Protein AF-A0A936PLK2-F1 (afdb_monomer)

Sequence (239 aa):
MTHHIRQQHLHIELSGTEPDGQLMQRLIPDLLYEKLFPALEKVFDLAVPADKLLKIDRLEIDAGSIAIDRMDKDLAGSIIREIERVLNEVTGVPAAEQNPDGLAVLKNSHENTAGTFLHFLETGNMPWNWDLADQRPLHEVMIEAIREVMTGSSSQLFIDNFRQTLSEKNAIVRLCNQFPRAFLTELLSLITPPVSGLSAKILSSHEMQQFSAPGMGYIFEKNSFSFVYLFFWSRDAFR

Secondary structure (DSSP, 8-state):
---------------S-HHHHHHHHHHHHHHIIIIIHHHHHHHHHHHS-TTEEEEES----------GGGHHHHHHHHHHHHHHHHHHHHHHS-GGG--TT-SEEEEEHHHHHHHHHHHHHHHS---TT----SSS-HHHHHHHHHHHHHHSTTHHHHHHHHHHHHTSHHHHHHHHHHS-HHHHHHHHHHHSPPTHHHHHHHHHHHHHHSS---------------PPP----------

Radius of gyration: 28.3 Å; Cα contacts (8 Å, |Δi|>4): 143; chains: 1; bounding box: 72×54×78 Å

Mean predicted aligned error: 16.03 Å

pLDDT: mean 71.06, std 19.96, range [22.98, 91.0]

Foldseek 3Di:
DDDDDDDDDDDDDDPDDPVLVVVCVVVVVCLCVVQQVVLVVVLVVPLDDPQKDKDFPDDDFDLDDDDSVCCSPRVNVSVSVRVNVVSCVVSVDPPVPPDPVPRMDIDGPLRVLLVQLLVCLQPVDGPPPDDPVDPDDSLVSNLVSLLVCLVDPNNVVSLVSNVVSVVDPSSVVCPVPVDDPVSVVSVCVSSDDDCVVVVVVVVVVVVVVVPDDDDDDDDDDDDDDPDDDDDDDDDDDDD

Structure (mmCIF, N/CA/C/O backbone):
data_AF-A0A936PLK2-F1
#
_entry.id   AF-A0A936PLK2-F1
#
loop_
_atom_site.group_PDB
_atom_site.id
_atom_site.type_symbol
_atom_site.label_atom_id
_atom_site.label_alt_id
_atom_site.label_comp_id
_atom_site.label_asym_id
_atom_site.label_entity_id
_atom_site.label_seq_id
_atom_site.pdbx_PDB_ins_code
_atom_site.Cartn_x
_atom_site.Cartn_y
_atom_site.Cartn_z
_atom_site.occupancy
_atom_site.B_iso_or_equiv
_atom_site.auth_seq_id
_atom_site.auth_comp_id
_atom_site.auth_asym_id
_atom_site.auth_atom_id
_atom_site.pdbx_PDB_model_num
ATOM 1 N N . MET A 1 1 ? -13.345 2.295 -2.985 1.00 60.59 1 MET A N 1
ATOM 2 C CA . MET A 1 1 ? -12.036 2.025 -3.625 1.00 60.59 1 MET A CA 1
ATOM 3 C C . MET A 1 1 ? -11.366 0.894 -2.849 1.00 60.59 1 MET A C 1
ATOM 5 O O . MET A 1 1 ? -11.954 0.453 -1.870 1.00 60.59 1 MET A O 1
ATOM 9 N N . THR A 1 2 ? -10.219 0.357 -3.275 1.00 72.50 2 THR A N 1
ATOM 10 C CA . THR A 1 2 ? -9.546 -0.712 -2.509 1.00 72.50 2 THR A CA 1
ATOM 11 C C . THR A 1 2 ? -8.500 -0.105 -1.580 1.00 72.50 2 THR A C 1
ATOM 13 O O . THR A 1 2 ? -7.535 0.495 -2.049 1.00 72.50 2 THR A O 1
ATOM 16 N N . HIS A 1 3 ? -8.680 -0.281 -0.269 1.00 81.31 3 HIS A N 1
ATOM 17 C CA . HIS A 1 3 ? -7.744 0.180 0.759 1.00 81.31 3 HIS A CA 1
ATOM 18 C C . HIS A 1 3 ? -6.988 -1.007 1.354 1.00 81.31 3 HIS A C 1
ATOM 20 O O . HIS A 1 3 ? -7.587 -2.005 1.751 1.00 81.31 3 HIS A O 1
ATOM 26 N N . HIS A 1 4 ? -5.660 -0.907 1.442 1.00 80.00 4 HIS A N 1
ATOM 27 C CA . HIS A 1 4 ? -4.813 -1.972 1.983 1.00 80.00 4 HIS A CA 1
ATOM 28 C C . HIS A 1 4 ? -4.102 -1.508 3.253 1.00 80.00 4 HIS A C 1
ATOM 30 O O . HIS A 1 4 ? -3.089 -0.813 3.195 1.00 80.00 4 HIS A O 1
ATOM 36 N N . ILE A 1 5 ? -4.608 -1.940 4.410 1.00 81.75 5 ILE A N 1
ATOM 37 C CA . ILE A 1 5 ? -4.014 -1.633 5.715 1.00 81.75 5 ILE A CA 1
ATOM 38 C C . ILE A 1 5 ? -3.319 -2.881 6.250 1.00 81.75 5 ILE A C 1
ATOM 40 O O . ILE A 1 5 ? -3.949 -3.913 6.467 1.00 81.75 5 ILE A O 1
ATOM 44 N N . ARG A 1 6 ? -2.002 -2.791 6.460 1.00 75.88 6 ARG A N 1
ATOM 45 C CA . ARG A 1 6 ? -1.190 -3.945 6.871 1.00 75.88 6 ARG A CA 1
ATOM 46 C C . ARG A 1 6 ? -1.400 -4.320 8.335 1.00 75.88 6 ARG A C 1
ATOM 48 O O . ARG A 1 6 ? -1.526 -5.496 8.659 1.00 75.88 6 ARG A O 1
ATOM 55 N N . GLN A 1 7 ? -1.340 -3.326 9.216 1.00 81.38 7 GLN A N 1
ATOM 56 C CA . GLN A 1 7 ? -1.421 -3.494 10.664 1.00 81.38 7 GLN A CA 1
ATOM 57 C C . GLN A 1 7 ? -2.112 -2.280 11.275 1.00 81.38 7 GLN A C 1
ATOM 59 O O . GLN A 1 7 ? -1.896 -1.153 10.834 1.00 81.38 7 GLN A O 1
ATOM 64 N N . GLN A 1 8 ? -2.930 -2.531 12.292 1.00 84.25 8 GLN A N 1
ATOM 65 C CA . GLN A 1 8 ? -3.612 -1.509 13.074 1.00 84.25 8 GLN A CA 1
ATOM 66 C C . GLN A 1 8 ? -3.356 -1.798 14.549 1.00 84.25 8 GLN A C 1
ATOM 68 O O . GLN A 1 8 ? -3.550 -2.923 15.010 1.00 84.25 8 GLN A O 1
ATOM 73 N N . HIS A 1 9 ? -2.907 -0.782 15.276 1.00 86.69 9 HIS A N 1
ATOM 74 C CA . HIS A 1 9 ? -2.673 -0.858 16.709 1.00 86.69 9 HIS A CA 1
ATOM 75 C C . HIS A 1 9 ? -3.508 0.219 17.386 1.00 86.69 9 HIS A C 1
ATOM 77 O O . HIS A 1 9 ? -3.403 1.391 17.038 1.00 86.69 9 HIS A O 1
ATOM 83 N N . LEU A 1 10 ? -4.330 -0.193 18.347 1.00 85.75 10 LEU A N 1
ATOM 84 C CA . LEU A 1 10 ? -5.086 0.713 19.196 1.00 85.75 10 LEU A CA 1
ATOM 85 C C . LEU A 1 10 ? -4.530 0.606 20.611 1.00 85.75 10 LEU A C 1
ATOM 87 O O . LEU A 1 10 ? -4.686 -0.423 21.268 1.00 85.75 10 LEU A O 1
ATOM 91 N N . HIS A 1 11 ? -3.857 1.664 21.050 1.00 87.75 11 HIS A N 1
ATOM 92 C CA . HIS A 1 11 ? -3.378 1.791 22.420 1.00 87.75 11 HIS A CA 1
ATOM 93 C C . HIS A 1 11 ? -4.403 2.578 23.231 1.00 87.75 11 HIS A C 1
ATOM 95 O O . HIS A 1 11 ? -4.807 3.665 22.822 1.00 87.75 11 HIS A O 1
ATOM 101 N N . ILE A 1 12 ? -4.850 2.016 24.353 1.00 85.00 12 ILE A N 1
ATOM 102 C CA . ILE A 1 12 ? -5.824 2.650 25.246 1.00 85.00 12 ILE A CA 1
ATOM 103 C C . ILE A 1 12 ? -5.265 2.624 26.657 1.00 85.00 12 ILE A C 1
ATOM 105 O O . ILE A 1 12 ? -4.984 1.561 27.212 1.00 85.00 12 ILE A O 1
ATOM 109 N N . GLU A 1 13 ? -5.170 3.808 27.248 1.00 86.75 13 GLU A N 1
ATOM 110 C CA . GLU A 1 13 ? -4.833 3.979 28.652 1.00 86.75 13 GLU A CA 1
ATOM 111 C C . GLU A 1 13 ? -6.112 4.260 29.433 1.00 86.75 13 GLU A C 1
ATOM 113 O O . GLU A 1 13 ? -6.770 5.284 29.249 1.00 86.75 13 GLU A O 1
ATOM 118 N N . LEU A 1 14 ? -6.490 3.316 30.296 1.00 83.81 14 LEU A N 1
ATOM 119 C CA . LEU A 1 14 ? -7.684 3.431 31.120 1.00 83.81 14 LEU A CA 1
ATOM 120 C C . LEU A 1 14 ? -7.308 3.884 32.530 1.00 83.81 14 LEU A C 1
ATOM 122 O O . LEU A 1 14 ? -6.626 3.173 33.264 1.00 83.81 14 LEU A O 1
ATOM 126 N N . SER A 1 15 ? -7.830 5.038 32.934 1.00 81.75 15 SER A N 1
ATOM 127 C CA . SER A 1 15 ? -7.821 5.469 34.334 1.00 81.75 15 SER A CA 1
ATOM 128 C C . SER A 1 15 ? -9.110 4.994 35.010 1.00 81.75 15 SER A C 1
ATOM 130 O O . SER A 1 15 ? -10.087 5.735 35.079 1.00 81.75 15 SER A O 1
ATOM 132 N N . GLY A 1 16 ? -9.139 3.734 35.449 1.00 79.56 16 GLY A N 1
ATOM 133 C CA . GLY A 1 16 ? -10.325 3.092 36.024 1.00 79.56 16 GLY A CA 1
ATOM 134 C C . GLY A 1 16 ? -9.984 1.891 36.904 1.00 79.56 16 GLY A C 1
ATOM 135 O O . GLY A 1 16 ? -8.817 1.617 37.183 1.00 79.56 16 GLY A O 1
ATOM 136 N N . THR A 1 17 ? -11.009 1.178 37.364 1.00 83.44 17 THR A N 1
ATOM 137 C CA . THR A 1 17 ? -10.827 -0.058 38.133 1.00 83.44 17 THR A CA 1
ATOM 138 C C . THR A 1 17 ? -10.595 -1.255 37.203 1.00 83.44 17 THR A C 1
ATOM 140 O O . THR A 1 17 ? -10.911 -1.212 36.015 1.00 83.44 17 THR A O 1
ATOM 143 N N . GLU A 1 18 ? -10.047 -2.356 37.721 1.00 84.75 18 GLU A N 1
ATOM 144 C CA . GLU A 1 18 ? -9.856 -3.589 36.937 1.00 84.75 18 GLU A CA 1
ATOM 145 C C . GLU A 1 18 ? -11.161 -4.110 36.280 1.00 84.75 18 GLU A C 1
ATOM 147 O O . GLU A 1 18 ? -11.120 -4.468 35.098 1.00 84.75 18 GLU A O 1
ATOM 152 N N . PRO A 1 19 ? -12.334 -4.089 36.954 1.00 83.31 19 PRO A N 1
ATOM 153 C CA . PRO A 1 19 ? -13.619 -4.381 36.315 1.00 83.31 19 PRO A CA 1
ATOM 154 C C . PRO A 1 19 ? -13.941 -3.492 35.107 1.00 83.31 19 PRO A C 1
ATOM 156 O O . PRO A 1 19 ? -14.426 -4.003 34.096 1.00 83.31 19 PRO A O 1
ATOM 159 N N . ASP A 1 20 ? -13.635 -2.192 35.174 1.00 81.38 20 ASP A N 1
ATOM 160 C CA . ASP A 1 20 ? -13.846 -1.263 34.054 1.00 81.38 20 ASP A CA 1
ATOM 161 C C . ASP A 1 20 ? -12.968 -1.651 32.858 1.00 81.38 20 ASP A C 1
ATOM 163 O O . ASP A 1 20 ? -13.426 -1.641 31.715 1.00 81.38 20 ASP A O 1
ATOM 167 N N . GLY A 1 21 ? -11.731 -2.086 33.120 1.00 83.06 21 GLY A N 1
ATOM 168 C CA . GLY A 1 21 ? -10.816 -2.608 32.102 1.00 83.06 21 GLY A CA 1
ATOM 169 C C . GLY A 1 21 ? -11.347 -3.853 31.392 1.00 83.06 21 GLY A C 1
ATOM 170 O O . GLY A 1 21 ? -11.273 -3.948 30.166 1.00 83.06 21 GLY A O 1
ATOM 171 N N . GLN A 1 22 ? -11.935 -4.793 32.136 1.00 84.12 22 GLN A N 1
ATOM 172 C CA . GLN A 1 22 ? -12.520 -6.007 31.555 1.00 84.12 22 GLN A CA 1
ATOM 173 C C . GLN A 1 22 ? -13.773 -5.716 30.726 1.00 84.12 22 GLN A C 1
ATOM 175 O O . GLN A 1 22 ? -13.966 -6.318 29.668 1.00 84.12 22 GLN A O 1
ATOM 180 N N . LEU A 1 23 ? -14.628 -4.801 31.192 1.00 82.75 23 LEU A N 1
ATOM 181 C CA . LEU A 1 23 ? -15.768 -4.327 30.407 1.00 82.75 23 LEU A CA 1
ATOM 182 C C . LEU A 1 23 ? -15.281 -3.672 29.113 1.00 82.75 23 LEU A C 1
ATOM 184 O O . LEU A 1 23 ? -15.803 -3.971 28.040 1.00 82.75 23 LEU A O 1
ATOM 188 N N . MET A 1 24 ? -14.226 -2.864 29.199 1.00 81.62 24 MET A N 1
ATOM 189 C CA . MET A 1 24 ? -13.666 -2.171 28.049 1.00 81.62 24 MET A CA 1
ATOM 190 C C . MET A 1 24 ? -13.122 -3.131 26.987 1.00 81.62 24 MET A C 1
ATOM 192 O O . MET A 1 24 ? -13.451 -2.998 25.810 1.00 81.62 24 MET A O 1
ATOM 196 N N . GLN A 1 25 ? -12.366 -4.155 27.393 1.00 83.44 25 GLN A N 1
ATOM 197 C CA . GLN A 1 25 ? -11.857 -5.175 26.468 1.00 83.44 25 GLN A CA 1
ATOM 198 C C . GLN A 1 25 ? -12.966 -5.908 25.699 1.00 83.44 25 GLN A C 1
ATOM 200 O O . GLN A 1 25 ? -12.730 -6.357 24.580 1.00 83.44 25 GLN A O 1
ATOM 205 N N . ARG A 1 26 ? -14.169 -6.025 26.276 1.00 85.25 26 ARG A N 1
ATOM 206 C CA . ARG A 1 26 ? -15.323 -6.650 25.614 1.00 85.25 26 ARG A CA 1
ATOM 207 C C . ARG A 1 26 ? -16.035 -5.709 24.647 1.00 85.25 26 ARG A C 1
ATOM 209 O O . ARG A 1 26 ? -16.528 -6.177 23.634 1.00 85.25 26 ARG A O 1
ATOM 216 N N . LEU A 1 27 ? -16.090 -4.415 24.960 1.00 83.69 27 LEU A N 1
ATOM 217 C CA . LEU A 1 27 ? -16.831 -3.418 24.179 1.00 83.69 27 LEU A CA 1
ATOM 218 C C . LEU A 1 27 ? -16.041 -2.869 22.986 1.00 83.69 27 LEU A C 1
ATOM 220 O O . LEU A 1 27 ? -16.637 -2.501 21.975 1.00 83.69 27 LEU A O 1
ATOM 224 N N . ILE A 1 28 ? -14.710 -2.792 23.097 1.00 86.12 28 ILE A N 1
ATOM 225 C CA . ILE A 1 28 ? -13.854 -2.233 22.042 1.00 86.12 28 ILE A CA 1
ATOM 226 C C . ILE A 1 28 ? -14.058 -2.939 20.693 1.00 86.12 28 ILE A C 1
ATOM 228 O O . ILE A 1 28 ? -14.260 -2.221 19.717 1.00 86.12 28 ILE A O 1
ATOM 232 N N . PRO A 1 29 ? -14.029 -4.284 20.583 1.00 87.00 29 PRO A N 1
ATOM 233 C CA . PRO A 1 29 ? -14.153 -4.948 19.288 1.00 87.00 29 PRO A CA 1
ATOM 234 C C . PRO A 1 29 ? -15.416 -4.527 18.533 1.00 87.00 29 PRO A C 1
ATOM 236 O O . PRO A 1 29 ? -15.317 -4.081 17.391 1.00 87.00 29 PRO A O 1
ATOM 239 N N . ASP A 1 30 ? -16.575 -4.574 19.190 1.00 88.12 30 ASP A N 1
ATOM 240 C CA . ASP A 1 30 ? -17.855 -4.213 18.575 1.00 88.12 30 ASP A CA 1
ATOM 241 C C . ASP A 1 30 ? -17.863 -2.741 18.147 1.00 88.12 30 ASP A C 1
ATOM 243 O O . ASP A 1 30 ? -18.254 -2.413 17.028 1.00 88.12 30 ASP A O 1
ATOM 247 N N . LEU A 1 31 ? -17.328 -1.844 18.981 1.00 86.75 31 LEU A N 1
ATOM 248 C CA . LEU A 1 31 ? -17.214 -0.425 18.645 1.00 86.75 31 LEU A CA 1
ATOM 249 C C . LEU A 1 31 ? -16.335 -0.181 17.406 1.00 86.75 31 LEU A C 1
ATOM 251 O O . LEU A 1 31 ? -16.647 0.689 16.584 1.00 86.75 31 LEU A O 1
ATOM 255 N N . LEU A 1 32 ? -15.250 -0.946 17.254 1.00 87.12 32 LEU A N 1
ATOM 256 C CA . LEU A 1 32 ? -14.372 -0.850 16.090 1.00 87.12 32 LEU A CA 1
ATOM 257 C C . LEU A 1 32 ? -15.073 -1.345 14.823 1.00 87.12 32 LEU A C 1
ATOM 259 O O . LEU A 1 32 ? -15.082 -0.629 13.822 1.00 87.12 32 LEU A O 1
ATOM 263 N N . TYR A 1 33 ? -15.694 -2.525 14.876 1.00 88.06 33 TYR A N 1
ATOM 264 C CA . TYR A 1 33 ? -16.347 -3.128 13.714 1.00 88.06 33 TYR A CA 1
ATOM 265 C C . TYR A 1 33 ? -17.615 -2.387 13.284 1.00 88.06 33 TYR A C 1
ATOM 267 O O . TYR A 1 33 ? -17.834 -2.200 12.088 1.00 88.06 33 TYR A O 1
ATOM 275 N N . GLU A 1 34 ? -18.442 -1.943 14.229 1.00 89.88 34 GLU A N 1
ATOM 276 C CA . GLU A 1 34 ? -19.739 -1.340 13.915 1.00 89.88 34 GLU A CA 1
ATOM 277 C C . GLU A 1 34 ? -19.651 0.150 13.586 1.00 89.88 34 GLU A C 1
ATOM 279 O O . GLU A 1 34 ? -20.467 0.656 12.812 1.00 89.88 34 GLU A O 1
ATOM 284 N N . LYS A 1 35 ? -18.690 0.876 14.176 1.00 89.12 35 LYS A N 1
ATOM 285 C CA . LYS A 1 35 ? -18.618 2.339 14.041 1.00 89.12 35 LYS A CA 1
ATOM 286 C C . LYS A 1 35 ? -17.330 2.819 13.398 1.00 89.12 35 LYS A C 1
ATOM 288 O O . LYS A 1 35 ? -17.400 3.611 12.459 1.00 89.12 35 LYS A O 1
ATOM 293 N N . LEU A 1 36 ? -16.169 2.369 13.880 1.00 88.12 36 LEU A N 1
ATOM 294 C CA . LEU A 1 36 ? -14.900 2.924 13.410 1.00 88.12 36 LEU A CA 1
ATOM 295 C C . LEU A 1 36 ? -14.571 2.495 11.976 1.00 88.12 36 LEU A C 1
ATOM 297 O O . LEU A 1 36 ? -14.343 3.363 11.139 1.00 88.12 36 LEU A O 1
ATOM 301 N N . PHE A 1 37 ? -14.559 1.194 11.669 1.00 88.94 37 PHE A N 1
ATOM 302 C CA . PHE A 1 37 ? -14.177 0.714 10.335 1.00 88.94 37 PHE A CA 1
ATOM 303 C C . PHE A 1 37 ? -15.079 1.264 9.220 1.00 88.94 37 PHE A C 1
ATOM 305 O O . PHE A 1 37 ? -14.536 1.793 8.252 1.00 88.94 37 PHE A O 1
ATOM 312 N N . PRO A 1 38 ? -16.422 1.285 9.355 1.00 89.62 38 PRO A N 1
ATOM 313 C CA . PRO A 1 38 ? -17.278 1.896 8.339 1.00 89.62 38 PRO A CA 1
ATOM 314 C C . PRO A 1 38 ? -17.030 3.397 8.142 1.00 89.62 38 PRO A C 1
ATOM 316 O O . PRO A 1 38 ? -17.270 3.924 7.056 1.00 89.62 38 PRO A O 1
ATOM 319 N N . ALA A 1 39 ? -16.593 4.108 9.184 1.00 88.88 39 ALA A N 1
ATOM 320 C CA . ALA A 1 39 ? -16.248 5.519 9.078 1.00 88.88 39 ALA A CA 1
ATOM 321 C C . ALA A 1 39 ? -14.865 5.724 8.434 1.00 88.88 39 ALA A C 1
ATOM 323 O O . ALA A 1 39 ? -14.717 6.621 7.609 1.00 88.88 39 ALA A O 1
ATOM 324 N N . LEU A 1 40 ? -13.888 4.866 8.747 1.00 87.81 40 LEU A N 1
ATOM 325 C CA . LEU A 1 40 ? -12.553 4.892 8.142 1.00 87.81 40 LEU A CA 1
ATOM 326 C C . LEU A 1 40 ? -12.606 4.659 6.635 1.00 87.81 40 LEU A C 1
ATOM 328 O O . LEU A 1 40 ? -11.996 5.420 5.891 1.00 87.81 40 LEU A O 1
ATOM 332 N N . GLU A 1 41 ? -13.380 3.669 6.187 1.00 87.69 41 GLU A N 1
ATOM 333 C CA . GLU A 1 41 ? -13.581 3.385 4.759 1.00 87.69 41 GLU A CA 1
ATOM 334 C C . GLU A 1 41 ? -14.047 4.633 3.998 1.00 87.69 41 GLU A C 1
ATOM 336 O O . GLU A 1 41 ? -13.488 4.983 2.961 1.00 87.69 41 GLU A O 1
ATOM 341 N N . LYS A 1 42 ? -15.010 5.376 4.560 1.00 88.88 42 LYS A N 1
ATOM 342 C CA . LYS A 1 42 ? -15.512 6.617 3.951 1.00 88.88 42 LYS A CA 1
ATOM 343 C C . LYS A 1 42 ? -14.446 7.701 3.872 1.00 88.88 42 LYS A C 1
ATOM 345 O O . LYS A 1 42 ? -14.376 8.404 2.869 1.00 88.88 42 LYS A O 1
ATOM 350 N N . VAL A 1 43 ? -13.643 7.862 4.922 1.00 88.81 43 VAL A N 1
ATOM 351 C CA . VAL A 1 43 ? -12.579 8.870 4.933 1.00 88.81 43 VAL A CA 1
ATOM 352 C C . VAL A 1 43 ? -11.494 8.526 3.925 1.00 88.81 43 VAL A C 1
ATOM 354 O O . VAL A 1 43 ? -11.084 9.396 3.161 1.00 88.81 43 VAL A O 1
ATOM 357 N N . PHE A 1 44 ? -11.066 7.266 3.859 1.00 87.38 44 PHE A N 1
ATOM 358 C CA . PHE A 1 44 ? -10.054 6.852 2.892 1.00 87.38 44 PHE A CA 1
ATOM 359 C C . PHE A 1 44 ? -10.564 6.915 1.449 1.00 87.38 44 PHE A C 1
ATOM 361 O O . PHE A 1 44 ? -9.815 7.336 0.570 1.00 87.38 44 PHE A O 1
ATOM 368 N N . ASP A 1 45 ? -11.838 6.593 1.201 1.00 85.69 45 ASP A N 1
ATOM 369 C CA . ASP A 1 45 ? -12.471 6.763 -0.115 1.00 85.69 45 ASP A CA 1
ATOM 370 C C . ASP A 1 45 ? -12.486 8.227 -0.587 1.00 85.69 45 ASP A C 1
ATOM 372 O O . ASP A 1 45 ? -12.428 8.484 -1.789 1.00 85.69 45 ASP A O 1
ATOM 376 N N . LEU A 1 46 ? -12.572 9.189 0.337 1.00 85.19 46 LEU A N 1
ATOM 377 C CA . LEU A 1 46 ? -12.602 10.622 0.024 1.00 85.19 46 LEU A CA 1
ATOM 378 C C . LEU A 1 46 ? -11.214 11.269 -0.024 1.00 85.19 46 LEU A C 1
ATOM 380 O O . LEU A 1 46 ? -11.057 12.324 -0.636 1.00 85.19 46 LEU A O 1
ATOM 384 N N . ALA A 1 47 ? -10.217 10.664 0.620 1.00 81.06 47 ALA A N 1
ATOM 385 C CA . ALA A 1 47 ? -8.898 11.263 0.791 1.00 81.06 47 ALA A CA 1
ATOM 386 C C . ALA A 1 47 ? -8.088 11.352 -0.509 1.00 81.06 47 ALA A C 1
ATOM 388 O O . ALA A 1 47 ? -7.211 12.208 -0.630 1.00 81.06 47 ALA A O 1
ATOM 389 N N . VAL A 1 48 ? -8.346 10.472 -1.482 1.00 78.62 48 VAL A N 1
ATOM 390 C CA . VAL A 1 48 ? -7.524 10.362 -2.692 1.00 78.62 48 VAL A CA 1
ATOM 391 C C . VAL A 1 48 ? -8.406 10.283 -3.942 1.00 78.62 48 VAL A C 1
ATOM 393 O O . VAL A 1 48 ? -9.330 9.473 -3.988 1.00 78.62 48 VAL A O 1
ATOM 396 N N . PRO A 1 49 ? -8.133 11.094 -4.983 1.00 75.38 49 PRO A N 1
ATOM 397 C CA . PRO A 1 49 ? -8.761 10.939 -6.293 1.00 75.38 49 PRO A CA 1
ATOM 398 C C . PRO A 1 49 ? -8.539 9.539 -6.884 1.00 75.38 49 PRO A C 1
ATOM 400 O O . PRO A 1 49 ? -7.494 8.933 -6.670 1.00 75.38 49 PRO A O 1
ATOM 403 N N . ALA A 1 50 ? -9.486 9.049 -7.689 1.00 72.38 50 ALA A N 1
ATOM 404 C CA . ALA A 1 50 ? -9.471 7.676 -8.211 1.00 72.38 50 ALA A CA 1
ATOM 405 C C . ALA A 1 50 ? -8.255 7.320 -9.100 1.00 72.38 50 ALA A C 1
ATOM 407 O O . ALA A 1 50 ? -7.976 6.144 -9.310 1.00 72.38 50 ALA A O 1
ATOM 408 N N . ASP A 1 51 ? -7.538 8.311 -9.635 1.00 71.00 51 ASP A N 1
ATOM 409 C CA . ASP A 1 51 ? -6.343 8.150 -10.474 1.00 71.00 51 A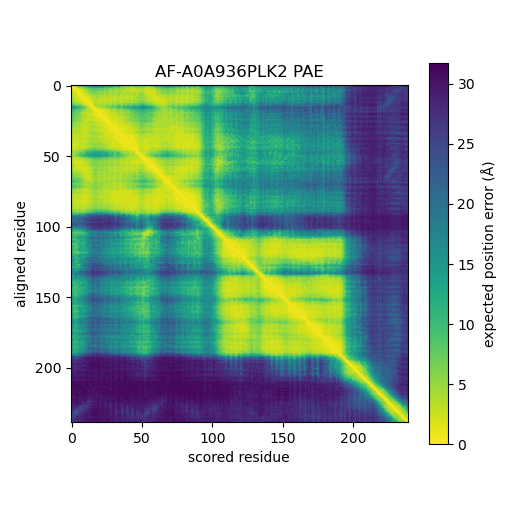SP A CA 1
ATOM 410 C C . ASP A 1 51 ? -5.025 8.129 -9.676 1.00 71.00 51 ASP A C 1
ATOM 412 O O . ASP A 1 51 ? -3.944 7.901 -10.236 1.00 71.00 51 ASP A O 1
ATOM 416 N N . LYS A 1 52 ? -5.097 8.356 -8.361 1.00 72.12 52 LYS A N 1
ATOM 417 C CA . LYS A 1 52 ? -3.934 8.470 -7.485 1.00 72.12 52 LYS A CA 1
ATOM 418 C C . LYS A 1 52 ? -3.947 7.404 -6.403 1.00 72.12 52 LYS A C 1
ATOM 420 O O . LYS A 1 52 ? -4.984 6.955 -5.934 1.00 72.12 52 LYS A O 1
ATOM 425 N N . LEU A 1 53 ? -2.747 7.027 -5.987 1.00 76.19 53 LEU A N 1
ATOM 426 C CA . LEU A 1 53 ? -2.502 6.130 -4.877 1.00 76.19 53 LEU A CA 1
ATOM 427 C C . LEU A 1 53 ? -1.722 6.880 -3.804 1.00 76.19 53 LEU A C 1
ATOM 429 O O . LEU A 1 53 ? -0.633 7.399 -4.060 1.00 76.19 53 LEU A O 1
ATOM 433 N N . LEU A 1 54 ? -2.261 6.896 -2.591 1.00 81.88 54 LEU A N 1
ATOM 434 C CA . LEU A 1 54 ? -1.567 7.414 -1.424 1.00 81.88 54 LEU A CA 1
ATOM 435 C C . LEU A 1 54 ? -0.952 6.250 -0.649 1.00 81.88 54 LEU A C 1
ATOM 437 O O . LEU A 1 54 ? -1.664 5.404 -0.112 1.00 81.88 54 LEU A O 1
ATOM 441 N N . LYS A 1 55 ? 0.380 6.205 -0.588 1.00 80.50 55 LYS A N 1
ATOM 442 C CA . LYS A 1 55 ? 1.107 5.273 0.278 1.00 80.50 55 LYS A CA 1
ATOM 443 C C . LYS A 1 55 ? 1.533 6.011 1.536 1.00 80.50 55 LYS A C 1
ATOM 445 O O . LYS A 1 55 ? 2.284 6.972 1.428 1.00 80.50 55 LYS A O 1
ATOM 450 N N . ILE A 1 56 ? 1.096 5.536 2.697 1.00 81.06 56 ILE A N 1
ATOM 451 C CA . ILE A 1 56 ? 1.533 6.028 4.008 1.00 81.06 56 ILE A CA 1
ATOM 452 C C . ILE A 1 56 ? 2.270 4.887 4.698 1.00 81.06 56 ILE A C 1
ATOM 454 O O . ILE A 1 56 ? 1.711 3.801 4.855 1.00 81.06 56 ILE A O 1
ATOM 458 N N . ASP A 1 57 ? 3.523 5.117 5.083 1.00 76.62 57 ASP A N 1
ATOM 459 C CA . ASP A 1 57 ? 4.339 4.068 5.705 1.00 76.62 57 ASP A CA 1
ATOM 460 C C . ASP A 1 57 ? 3.955 3.851 7.174 1.00 76.62 57 ASP A C 1
ATOM 462 O O . ASP A 1 57 ? 3.920 2.713 7.649 1.00 76.62 57 ASP A O 1
ATOM 466 N N . ARG A 1 58 ? 3.614 4.932 7.885 1.00 79.62 58 ARG A N 1
ATOM 467 C CA . ARG A 1 58 ? 3.128 4.896 9.268 1.00 79.62 58 ARG A CA 1
ATOM 468 C C . ARG A 1 58 ? 2.191 6.072 9.528 1.00 79.62 58 ARG A C 1
ATOM 470 O O . ARG A 1 58 ? 2.575 7.218 9.320 1.00 79.62 58 ARG A O 1
ATOM 477 N N . LEU A 1 59 ? 0.977 5.773 9.989 1.00 84.38 59 LEU A N 1
ATOM 478 C CA . LEU A 1 59 ? -0.007 6.764 10.422 1.00 84.38 59 LEU A CA 1
ATOM 479 C C . LEU A 1 59 ? -0.227 6.615 11.926 1.00 84.38 59 LEU A C 1
ATOM 481 O O . LEU A 1 59 ? -0.775 5.611 12.377 1.00 84.38 59 LEU A O 1
ATOM 485 N N . GLU A 1 60 ? 0.206 7.612 12.687 1.00 84.94 60 GLU A N 1
ATOM 486 C CA . GLU A 1 60 ? -0.057 7.718 14.120 1.00 84.94 60 GLU A CA 1
ATOM 487 C C . GLU A 1 60 ? -0.956 8.912 14.388 1.00 84.94 60 GLU A C 1
ATOM 489 O O . GLU A 1 60 ? -0.736 10.004 13.867 1.00 84.94 60 GLU A O 1
ATOM 494 N N . ILE A 1 61 ? -1.969 8.682 15.213 1.00 86.81 61 ILE A N 1
ATOM 495 C CA . ILE A 1 61 ? -2.938 9.689 15.622 1.00 86.81 61 ILE A CA 1
ATOM 496 C C . ILE A 1 61 ? -3.165 9.584 17.125 1.00 86.81 61 ILE A C 1
ATOM 498 O O . ILE A 1 61 ? -3.142 8.491 17.692 1.00 86.81 61 ILE A O 1
ATOM 502 N N . ASP A 1 62 ? -3.415 10.724 17.753 1.00 87.12 62 ASP A N 1
ATOM 503 C CA . ASP A 1 62 ? -3.828 10.801 19.148 1.00 87.12 62 ASP A CA 1
ATOM 504 C C . ASP A 1 62 ? -5.297 11.227 19.192 1.00 87.12 62 ASP A C 1
ATOM 506 O O . ASP A 1 62 ? -5.635 12.357 18.852 1.00 87.12 62 ASP A O 1
ATOM 510 N N . ALA A 1 63 ? -6.180 10.307 19.588 1.00 84.50 63 ALA A N 1
ATOM 511 C CA . ALA A 1 63 ? -7.614 10.573 19.708 1.00 84.50 63 ALA A CA 1
ATOM 512 C C . ALA A 1 63 ? -7.982 11.352 20.988 1.00 84.50 63 ALA A C 1
ATOM 514 O O . ALA A 1 63 ? -9.163 11.633 21.223 1.00 84.50 63 ALA A O 1
ATOM 515 N N . GLY A 1 64 ? -6.988 11.698 21.810 1.00 88.50 64 GLY A N 1
ATOM 516 C CA . GLY A 1 64 ? -7.139 12.430 23.053 1.00 88.50 64 GLY A CA 1
ATOM 517 C C . GLY A 1 64 ? -7.815 11.621 24.158 1.00 88.50 64 GLY A C 1
ATOM 518 O O . GLY A 1 64 ? -7.952 10.398 24.111 1.00 88.50 64 GLY A O 1
ATOM 519 N N . SER A 1 65 ? -8.252 12.331 25.196 1.00 88.00 65 SER A N 1
ATOM 520 C CA . SER A 1 65 ? -8.950 11.737 26.337 1.00 88.00 65 SER A CA 1
ATOM 521 C C . SER A 1 65 ? -10.460 11.720 26.118 1.00 88.00 65 SER A C 1
ATOM 523 O O . SER A 1 65 ? -11.079 12.760 25.888 1.00 88.00 65 SER A O 1
ATOM 525 N N . ILE A 1 66 ? -11.063 10.538 26.244 1.00 86.38 66 ILE A N 1
ATOM 526 C CA . ILE A 1 66 ? -12.502 10.321 26.073 1.00 86.38 66 ILE A CA 1
ATOM 527 C C . ILE A 1 66 ? -13.077 9.777 27.377 1.00 86.38 66 ILE A C 1
ATOM 529 O O . ILE A 1 66 ? -12.518 8.869 27.992 1.00 86.38 66 ILE A O 1
ATOM 533 N N . ALA A 1 67 ? -14.206 10.338 27.802 1.00 84.69 67 ALA A N 1
ATOM 534 C CA . ALA A 1 67 ? -14.915 9.855 28.976 1.00 84.69 67 ALA A CA 1
ATOM 535 C C . ALA A 1 67 ? -15.560 8.487 28.687 1.00 84.69 67 ALA A C 1
ATOM 537 O O . ALA A 1 67 ? -16.174 8.295 27.636 1.00 84.69 67 ALA A O 1
ATOM 538 N N . ILE A 1 68 ? -15.428 7.538 29.622 1.00 80.81 68 ILE A N 1
ATOM 539 C CA . ILE A 1 68 ? -15.914 6.151 29.475 1.00 80.81 68 ILE A CA 1
ATOM 540 C C . ILE A 1 68 ? -17.401 6.097 29.105 1.00 80.81 68 ILE A C 1
ATOM 542 O O . ILE A 1 68 ? -17.798 5.326 28.236 1.00 80.81 68 ILE A O 1
ATOM 546 N N . ASP A 1 69 ? -18.216 6.939 29.736 1.00 82.88 69 ASP A N 1
ATOM 547 C CA . ASP A 1 69 ? -19.668 7.016 29.552 1.00 82.88 69 ASP A CA 1
ATOM 548 C C . ASP A 1 69 ? -20.092 7.549 28.175 1.00 82.88 69 ASP A C 1
ATOM 550 O O . ASP A 1 69 ? -21.255 7.422 27.790 1.00 82.88 69 ASP A O 1
ATOM 554 N N . ARG A 1 70 ? -19.154 8.137 27.426 1.00 84.12 70 ARG A N 1
ATOM 555 C CA . ARG A 1 70 ? -19.368 8.667 26.077 1.00 84.12 70 ARG A CA 1
ATOM 556 C C . ARG A 1 70 ? -18.519 7.983 25.013 1.00 84.12 70 ARG A C 1
ATOM 558 O O . ARG A 1 70 ? -18.552 8.395 23.852 1.00 84.12 70 ARG A O 1
ATOM 565 N N . MET A 1 71 ? -17.756 6.955 25.378 1.00 82.38 71 MET A N 1
ATOM 566 C CA . MET A 1 71 ? -16.798 6.329 24.469 1.00 82.38 71 MET A CA 1
ATOM 567 C C . MET A 1 71 ? -17.467 5.767 23.213 1.00 82.38 71 MET A C 1
ATOM 569 O O . MET A 1 71 ? -16.944 5.914 22.110 1.00 82.38 71 MET A O 1
ATOM 573 N N . ASP A 1 72 ? -18.654 5.185 23.365 1.00 81.81 72 ASP A N 1
ATOM 574 C CA . ASP A 1 72 ? -19.448 4.641 22.267 1.00 81.81 72 ASP A CA 1
ATOM 575 C C . ASP A 1 72 ? -19.829 5.698 21.216 1.00 81.81 72 ASP A C 1
ATOM 577 O O . ASP A 1 72 ? -20.011 5.368 20.041 1.00 81.81 72 ASP A O 1
ATOM 581 N N . LYS A 1 73 ? -19.979 6.957 21.629 1.00 83.81 73 LYS A N 1
ATOM 582 C CA . LYS A 1 73 ? -20.366 8.081 20.770 1.00 83.81 73 LYS A CA 1
ATOM 583 C C . LYS A 1 73 ? -19.161 8.831 20.232 1.00 83.81 73 LYS A C 1
ATOM 585 O O . LYS A 1 73 ? -19.139 9.174 19.053 1.00 83.81 73 LYS A O 1
ATOM 590 N N . ASP A 1 74 ? -18.179 9.084 21.087 1.00 87.44 74 ASP A N 1
ATOM 591 C CA . ASP A 1 74 ? -17.136 10.061 20.801 1.00 87.44 74 ASP A CA 1
ATOM 592 C C . ASP A 1 74 ? -15.876 9.428 20.193 1.00 87.44 74 ASP A C 1
ATOM 594 O O . ASP A 1 74 ? -15.218 10.087 19.393 1.00 87.44 74 ASP A O 1
ATOM 598 N N . LEU A 1 75 ? -15.555 8.158 20.491 1.00 86.44 75 LEU A N 1
ATOM 599 C CA . LEU A 1 75 ? -14.287 7.543 20.062 1.00 86.44 75 LEU A CA 1
ATOM 600 C C . LEU A 1 75 ? -14.111 7.542 18.545 1.00 86.44 75 LEU A C 1
ATOM 602 O O . LEU A 1 75 ? -13.103 8.035 18.041 1.00 86.44 75 LEU A O 1
ATOM 606 N N . ALA A 1 76 ? -15.098 7.012 17.818 1.00 88.62 76 ALA A N 1
ATOM 607 C CA . ALA A 1 76 ? -15.038 6.973 16.362 1.00 88.62 76 ALA A CA 1
ATOM 608 C C . ALA A 1 76 ? -14.939 8.394 15.787 1.00 88.62 76 ALA A C 1
ATOM 610 O O . ALA A 1 76 ? -14.101 8.651 14.934 1.00 88.62 76 ALA A O 1
ATOM 611 N N . GLY A 1 77 ? -15.729 9.339 16.303 1.00 88.81 77 GLY A N 1
ATOM 612 C CA . GLY A 1 77 ? -15.708 10.727 15.840 1.00 88.81 77 GLY A CA 1
ATOM 613 C C . GLY A 1 77 ? -14.369 11.434 16.071 1.00 88.81 77 GLY A C 1
ATOM 614 O O . GLY A 1 77 ? -13.915 12.167 15.193 1.00 88.81 77 GLY A O 1
ATOM 615 N N . SER A 1 78 ? -13.727 11.214 17.221 1.00 88.69 78 SER A N 1
ATOM 616 C CA . SER A 1 78 ? -12.411 11.784 17.531 1.00 88.69 78 SER A CA 1
ATOM 617 C C . SER A 1 78 ? -11.316 11.204 16.638 1.00 88.69 78 SER A C 1
ATOM 619 O O . SER A 1 78 ? -10.554 11.965 16.048 1.00 88.69 78 SER A O 1
ATOM 621 N N . ILE A 1 79 ? -11.281 9.877 16.470 1.00 90.12 79 ILE A N 1
ATOM 622 C CA . ILE A 1 79 ? -10.315 9.205 15.588 1.00 90.12 79 ILE A CA 1
ATOM 623 C C . ILE A 1 79 ? -10.455 9.703 14.147 1.00 90.12 79 ILE A C 1
ATOM 625 O O . ILE A 1 79 ? -9.467 10.059 13.510 1.00 90.12 79 ILE A O 1
ATOM 629 N N . ILE A 1 80 ? -11.688 9.750 13.640 1.00 91.00 80 ILE A N 1
ATOM 630 C CA . ILE A 1 80 ? -11.971 10.158 12.264 1.00 91.00 80 ILE A CA 1
ATOM 631 C C . ILE A 1 80 ? -11.522 11.590 12.003 1.00 91.00 80 ILE A C 1
ATOM 633 O O . ILE A 1 80 ? -10.857 11.842 11.004 1.00 91.00 80 ILE A O 1
ATOM 637 N N . ARG A 1 81 ? -11.805 12.507 12.929 1.00 90.12 81 ARG A N 1
ATOM 638 C CA . ARG A 1 81 ? -11.397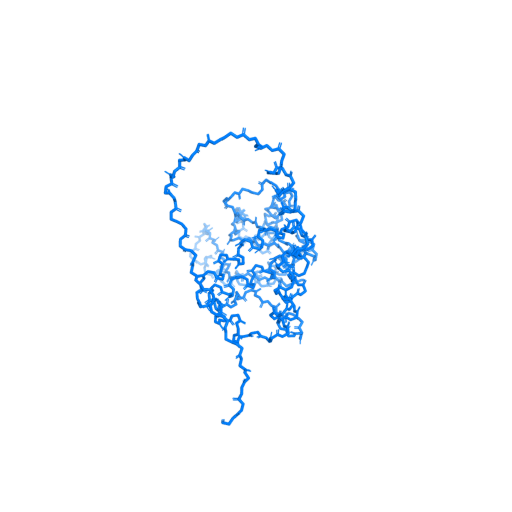 13.908 12.808 1.00 90.12 81 ARG A CA 1
ATOM 639 C C . ARG A 1 81 ? -9.881 14.069 12.722 1.00 90.12 81 ARG A C 1
ATOM 641 O O . ARG A 1 81 ? -9.395 14.849 11.907 1.00 90.12 81 ARG A O 1
ATOM 648 N N . GLU A 1 82 ? -9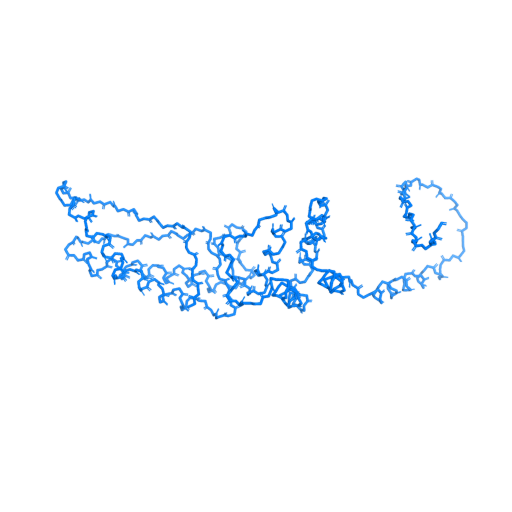.136 13.341 13.548 1.00 88.50 82 GLU A N 1
ATOM 649 C CA . GLU A 1 82 ? -7.673 13.414 13.525 1.00 88.50 82 GLU A CA 1
ATOM 650 C C . GLU A 1 82 ? -7.084 12.774 12.269 1.00 88.50 82 GLU A C 1
ATOM 652 O O . GLU A 1 82 ? -6.143 13.314 11.692 1.00 88.50 82 GLU A O 1
ATOM 657 N N . ILE A 1 83 ? -7.672 11.680 11.780 1.00 89.62 83 ILE A N 1
ATOM 658 C CA . ILE A 1 83 ? -7.266 11.082 10.504 1.00 89.62 83 ILE A CA 1
ATOM 659 C C . ILE A 1 83 ? -7.536 12.042 9.349 1.00 89.62 83 ILE A C 1
ATOM 661 O O . ILE A 1 83 ? -6.643 12.260 8.539 1.00 89.62 83 ILE A O 1
ATOM 665 N N . GLU A 1 84 ? -8.716 12.659 9.282 1.00 88.69 84 GLU A N 1
ATOM 666 C CA . GLU A 1 84 ? -9.025 13.668 8.264 1.00 88.69 84 GLU A CA 1
ATOM 667 C C . GLU A 1 84 ? -8.024 14.827 8.303 1.00 88.69 84 GLU A C 1
ATOM 669 O O . GLU A 1 84 ? -7.549 15.264 7.255 1.00 88.69 84 GLU A O 1
ATOM 674 N N . ARG A 1 85 ? -7.658 15.308 9.498 1.00 87.50 85 ARG A N 1
ATOM 675 C CA . ARG A 1 85 ? -6.647 16.360 9.654 1.00 87.50 85 ARG A CA 1
ATOM 676 C C . ARG A 1 85 ? -5.297 15.931 9.076 1.00 87.50 85 ARG A C 1
ATOM 678 O O . ARG A 1 85 ? -4.757 16.642 8.233 1.00 87.50 85 ARG A O 1
ATOM 685 N N . VAL A 1 86 ? -4.779 14.772 9.485 1.00 84.62 86 VAL A N 1
ATOM 686 C CA . VAL A 1 86 ? -3.468 14.281 9.027 1.00 84.62 86 VAL A CA 1
ATOM 687 C C . VAL A 1 86 ? -3.476 13.976 7.528 1.00 84.62 86 VAL A C 1
ATOM 689 O O . VAL A 1 86 ? -2.521 14.305 6.828 1.00 84.62 86 VAL A O 1
ATOM 692 N N . LEU A 1 87 ? -4.556 13.398 7.000 1.00 84.44 87 LEU A N 1
ATOM 693 C CA . LEU A 1 87 ? -4.676 13.138 5.566 1.00 84.44 87 LEU A CA 1
ATOM 694 C C . LEU A 1 87 ? -4.690 14.438 4.765 1.00 84.44 87 LEU A C 1
ATOM 696 O O . LEU A 1 87 ? -3.958 14.528 3.788 1.00 84.44 87 LEU A O 1
ATOM 700 N N . ASN A 1 88 ? -5.432 15.459 5.205 1.00 83.50 88 ASN A N 1
ATOM 701 C CA . ASN A 1 88 ? -5.438 16.767 4.548 1.00 83.50 88 ASN A CA 1
ATOM 702 C C . ASN A 1 88 ? -4.057 17.441 4.567 1.00 83.50 88 ASN A C 1
ATOM 704 O O . ASN A 1 88 ? -3.672 18.068 3.581 1.00 83.50 88 ASN A O 1
ATOM 708 N N . GLU A 1 89 ? -3.300 17.298 5.657 1.00 80.81 89 GLU A N 1
ATOM 709 C CA . GLU A 1 89 ? -1.911 17.772 5.739 1.00 80.81 89 GLU A CA 1
ATOM 710 C C . GLU A 1 89 ? -1.013 17.034 4.738 1.00 80.81 89 GLU A C 1
ATOM 712 O O . GLU A 1 89 ? -0.210 17.652 4.045 1.00 80.81 89 GLU A O 1
ATOM 717 N N . VAL A 1 90 ? -1.187 15.722 4.600 1.00 74.81 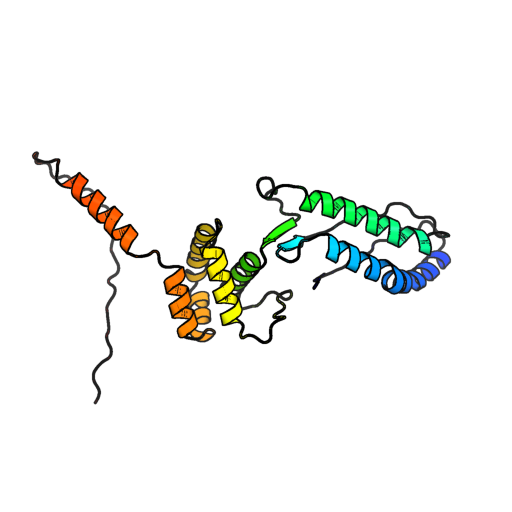90 VAL A N 1
ATOM 718 C CA . VAL A 1 90 ? -0.411 14.884 3.681 1.00 74.81 90 VAL A CA 1
ATOM 719 C C . VAL A 1 90 ? -0.760 15.141 2.209 1.00 74.81 90 VAL A C 1
ATOM 721 O O . VAL A 1 90 ? 0.130 15.193 1.360 1.00 74.81 90 VAL A O 1
ATOM 724 N N . THR A 1 91 ? -2.043 15.293 1.878 1.00 73.31 91 THR A N 1
ATOM 725 C CA . THR A 1 91 ? -2.512 15.452 0.492 1.00 73.31 91 THR A CA 1
ATOM 726 C C . THR A 1 91 ? -2.501 16.903 0.016 1.00 73.31 91 THR A C 1
ATOM 728 O O . THR A 1 91 ? -2.507 17.145 -1.190 1.00 73.31 91 THR A O 1
ATOM 731 N N . GLY A 1 92 ? -2.507 17.870 0.939 1.00 64.31 92 GLY A N 1
ATOM 732 C CA . GLY A 1 92 ? -2.494 19.305 0.645 1.00 64.31 92 GLY A CA 1
ATOM 733 C C . GLY A 1 92 ? -1.117 19.872 0.287 1.00 64.31 92 GLY A C 1
ATOM 734 O O . GLY A 1 92 ? -1.043 20.978 -0.248 1.00 64.31 92 GLY A O 1
ATOM 735 N N . VAL A 1 93 ? -0.032 19.133 0.545 1.00 56.66 93 VAL A N 1
ATOM 736 C CA . VAL A 1 93 ? 1.339 19.561 0.225 1.00 56.66 93 VAL A CA 1
ATOM 737 C C . VAL A 1 93 ? 1.685 19.195 -1.231 1.00 56.66 93 VAL A C 1
ATOM 739 O O . VAL A 1 93 ? 1.580 18.025 -1.612 1.00 56.66 93 VAL A O 1
ATOM 742 N N . PRO A 1 94 ? 2.116 20.157 -2.073 1.00 48.91 94 PRO A N 1
ATOM 743 C CA . PRO A 1 94 ? 2.566 19.880 -3.435 1.00 48.91 94 PRO A CA 1
ATOM 744 C C . PRO A 1 94 ? 3.735 18.886 -3.457 1.00 48.91 94 PRO A C 1
ATOM 746 O O . PRO A 1 94 ? 4.662 18.986 -2.657 1.00 48.91 94 PRO A O 1
ATOM 749 N N . ALA A 1 95 ? 3.741 17.977 -4.437 1.00 49.19 95 ALA A N 1
ATOM 750 C CA . ALA A 1 95 ? 4.737 16.907 -4.591 1.00 49.19 95 ALA A CA 1
ATOM 751 C C . ALA A 1 95 ? 6.215 17.371 -4.610 1.00 49.19 95 ALA A C 1
ATOM 753 O O . ALA A 1 95 ? 7.110 16.556 -4.418 1.00 49.19 95 ALA A O 1
ATOM 754 N N . ALA A 1 96 ? 6.480 18.665 -4.825 1.00 43.19 96 ALA A N 1
ATOM 755 C CA . ALA A 1 96 ? 7.823 19.246 -4.848 1.00 43.19 96 ALA A CA 1
ATOM 756 C C . ALA A 1 96 ? 8.435 19.498 -3.452 1.00 43.19 96 ALA A C 1
ATOM 758 O O . ALA A 1 96 ? 9.644 19.687 -3.359 1.00 43.19 96 ALA A O 1
ATOM 759 N N . GLU A 1 97 ? 7.631 19.489 -2.383 1.00 43.88 97 GLU A N 1
ATOM 760 C CA . GLU A 1 97 ? 8.076 19.743 -0.999 1.00 43.88 97 GLU A CA 1
ATOM 761 C C . GLU A 1 97 ? 7.923 18.513 -0.089 1.00 43.88 97 GLU A C 1
ATOM 763 O O . GLU A 1 97 ? 8.049 18.605 1.133 1.00 43.88 97 GLU A O 1
ATOM 768 N N . GLN A 1 98 ? 7.669 17.336 -0.671 1.00 47.84 98 GLN A N 1
ATOM 769 C CA . GLN A 1 98 ? 7.636 16.091 0.091 1.00 47.84 98 GLN A CA 1
ATOM 770 C C . GLN A 1 98 ? 9.042 15.790 0.627 1.00 47.84 98 GLN A C 1
ATOM 772 O O . GLN A 1 98 ? 9.979 15.516 -0.122 1.00 47.84 98 GLN A O 1
ATOM 777 N N . ASN A 1 99 ? 9.182 15.903 1.948 1.00 38.56 99 ASN A N 1
ATOM 778 C CA . ASN A 1 99 ? 10.423 15.683 2.682 1.00 38.56 99 ASN A CA 1
ATOM 779 C C . ASN A 1 99 ? 11.006 14.278 2.390 1.00 38.56 99 ASN A C 1
ATOM 781 O O . ASN A 1 99 ? 10.238 13.314 2.325 1.00 38.56 99 ASN A O 1
ATOM 785 N N . PRO A 1 100 ? 12.344 14.112 2.315 1.00 43.31 100 PRO A N 1
ATOM 786 C CA . PRO A 1 100 ? 12.989 12.806 2.125 1.00 43.31 100 PRO A CA 1
ATOM 787 C C . PRO A 1 100 ? 12.702 11.784 3.243 1.00 43.31 100 PRO A C 1
ATOM 789 O O . PRO A 1 100 ? 12.911 10.593 3.033 1.00 43.31 100 PRO A O 1
ATOM 792 N N . ASP A 1 101 ? 12.200 12.237 4.399 1.00 42.81 101 ASP A N 1
ATOM 793 C CA . ASP A 1 101 ? 11.790 11.394 5.537 1.00 42.81 101 ASP A CA 1
ATOM 794 C C . ASP A 1 101 ? 10.380 10.769 5.389 1.00 42.81 101 ASP A C 1
ATOM 796 O O . ASP A 1 101 ? 9.917 10.067 6.284 1.00 42.81 101 ASP A O 1
ATOM 800 N N . GLY A 1 102 ? 9.704 10.971 4.248 1.00 50.00 102 GLY A N 1
ATOM 801 C CA . GLY A 1 102 ? 8.818 9.966 3.641 1.00 50.00 102 GLY A CA 1
ATOM 802 C C . GLY A 1 102 ? 7.654 9.418 4.476 1.00 50.00 102 GLY A C 1
ATOM 803 O O . GLY A 1 102 ? 7.429 8.213 4.472 1.00 50.00 102 GLY A O 1
ATOM 804 N N . LEU A 1 103 ? 6.869 10.260 5.154 1.00 53.69 103 LEU A N 1
ATOM 805 C CA . LEU A 1 103 ? 5.647 9.780 5.824 1.00 53.69 103 LEU A CA 1
ATOM 806 C C . LEU A 1 103 ? 4.563 9.345 4.827 1.00 53.69 103 LEU A C 1
ATOM 808 O O . LEU A 1 103 ? 3.798 8.421 5.111 1.00 53.69 103 LEU A O 1
ATOM 812 N N . ALA A 1 104 ? 4.514 9.972 3.649 1.00 57.41 104 ALA A N 1
ATOM 813 C CA . ALA A 1 104 ? 3.538 9.651 2.625 1.00 57.41 104 ALA A CA 1
ATOM 814 C C . ALA A 1 104 ? 4.032 9.993 1.216 1.00 57.41 104 ALA A C 1
ATOM 816 O O . ALA A 1 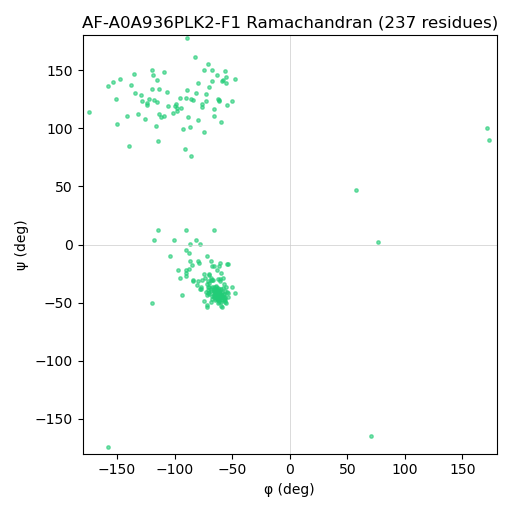104 ? 4.636 11.042 1.001 1.00 57.41 104 ALA A O 1
ATOM 817 N N . VAL A 1 105 ? 3.737 9.121 0.252 1.00 62.88 105 VAL A N 1
ATOM 818 C CA . VAL A 1 105 ? 4.051 9.325 -1.165 1.00 62.88 105 VAL A CA 1
ATOM 819 C C . VAL A 1 105 ? 2.766 9.210 -1.969 1.00 62.88 105 VAL A C 1
ATOM 821 O O . VAL A 1 105 ? 2.115 8.161 -1.976 1.00 62.88 105 VAL A O 1
ATOM 824 N N . LEU A 1 106 ? 2.420 10.291 -2.663 1.00 62.25 106 LEU A N 1
ATOM 825 C CA . LEU A 1 106 ? 1.321 10.306 -3.619 1.00 62.25 106 LEU A CA 1
ATOM 826 C C . LEU A 1 106 ? 1.878 9.895 -4.981 1.00 62.25 106 LEU A C 1
ATOM 828 O O . LEU A 1 106 ? 2.648 10.637 -5.585 1.00 62.25 106 LEU A O 1
ATOM 832 N N . LYS A 1 107 ? 1.511 8.706 -5.453 1.00 61.62 107 LYS A N 1
ATOM 833 C CA . LYS A 1 107 ? 1.899 8.205 -6.775 1.00 61.62 107 LYS A CA 1
ATOM 834 C C . LYS A 1 107 ? 0.691 8.179 -7.683 1.00 61.62 107 LYS A C 1
ATOM 836 O O . LYS A 1 107 ? -0.421 7.926 -7.224 1.00 61.62 107 LYS A O 1
ATOM 841 N N . ASN A 1 108 ? 0.895 8.382 -8.977 1.00 68.38 108 ASN A N 1
ATOM 842 C CA . ASN A 1 108 ? -0.144 7.982 -9.913 1.00 68.38 108 ASN A CA 1
ATOM 843 C C . ASN A 1 108 ? -0.200 6.436 -9.987 1.00 68.38 108 ASN A C 1
ATOM 845 O O . ASN A 1 108 ? 0.772 5.739 -9.663 1.00 68.38 108 ASN A O 1
ATOM 849 N N . SER A 1 109 ? -1.357 5.883 -10.358 1.00 71.56 109 SER A N 1
ATOM 850 C CA . SER A 1 109 ? -1.557 4.424 -10.384 1.00 71.56 109 SER A CA 1
ATOM 851 C C . SER A 1 109 ? -0.548 3.700 -11.302 1.00 71.56 109 SER A C 1
ATOM 853 O O . SER A 1 109 ? 0.001 2.649 -10.950 1.00 71.56 109 SER A O 1
ATOM 855 N N . HIS A 1 110 ? -0.201 4.305 -12.442 1.00 77.94 110 HIS A N 1
ATOM 856 C CA . HIS A 1 110 ? 0.743 3.747 -13.416 1.00 77.94 110 HIS A CA 1
ATOM 857 C C . HIS A 1 110 ? 2.203 3.746 -12.919 1.00 77.94 110 HIS A C 1
ATOM 859 O O . HIS A 1 110 ? 2.917 2.763 -13.092 1.00 77.94 110 HIS A O 1
ATOM 865 N N . GLU A 1 111 ? 2.650 4.784 -12.219 1.00 76.25 111 GLU A N 1
ATOM 866 C CA . GLU A 1 111 ? 3.969 4.899 -11.587 1.00 76.25 111 GLU A CA 1
ATOM 867 C C . GLU A 1 111 ? 4.123 3.885 -10.463 1.00 76.25 111 GLU A C 1
ATOM 869 O O . GLU A 1 111 ? 5.181 3.272 -10.316 1.00 76.25 111 GLU A O 1
ATOM 874 N N . ASN A 1 112 ? 3.064 3.669 -9.677 1.00 79.31 112 ASN A N 1
ATOM 875 C CA . ASN A 1 112 ? 3.065 2.602 -8.686 1.00 79.31 112 ASN A CA 1
ATOM 876 C C . ASN A 1 112 ? 3.170 1.224 -9.357 1.00 79.31 112 ASN A C 1
ATOM 878 O O . ASN A 1 112 ? 3.940 0.380 -8.904 1.00 79.31 112 ASN A O 1
ATOM 882 N N . THR A 1 113 ? 2.463 1.021 -10.471 1.00 81.88 113 THR A N 1
ATOM 883 C CA . THR A 1 113 ? 2.531 -0.214 -11.265 1.00 81.88 113 THR A CA 1
ATOM 884 C C . THR A 1 113 ? 3.924 -0.477 -11.823 1.00 81.88 113 THR A C 1
ATOM 886 O O . THR A 1 113 ? 4.482 -1.560 -11.638 1.00 81.88 113 THR A O 1
ATOM 889 N N . ALA A 1 114 ? 4.524 0.529 -12.452 1.00 83.69 114 ALA A N 1
ATOM 890 C CA . ALA A 1 114 ? 5.873 0.452 -12.988 1.00 83.69 114 ALA A CA 1
ATOM 891 C C . ALA A 1 114 ? 6.917 0.248 -11.870 1.00 83.69 114 ALA A C 1
ATOM 893 O O . ALA A 1 114 ? 7.848 -0.541 -12.022 1.00 83.69 114 ALA A O 1
ATOM 894 N N . GLY A 1 115 ? 6.736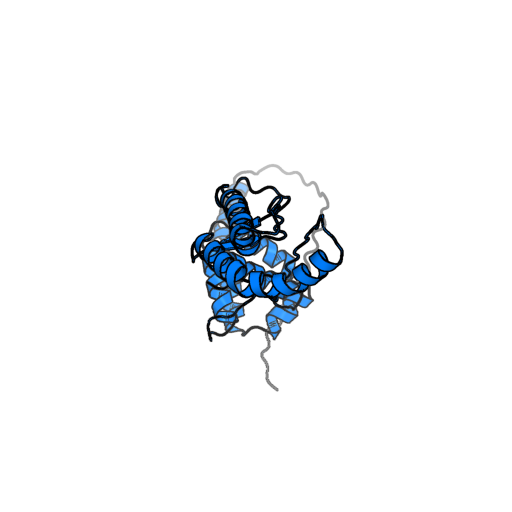 0.891 -10.712 1.00 82.75 115 GLY A N 1
ATOM 895 C CA . GLY A 1 115 ? 7.582 0.689 -9.534 1.00 82.75 115 GLY A CA 1
ATOM 896 C C . GLY A 1 115 ? 7.488 -0.727 -8.958 1.00 82.75 115 GLY A C 1
ATOM 897 O O . GLY A 1 115 ? 8.509 -1.323 -8.620 1.00 82.75 115 GLY A O 1
ATOM 898 N N . THR A 1 116 ? 6.286 -1.304 -8.899 1.00 84.25 116 THR A N 1
ATOM 899 C CA . THR A 1 116 ? 6.086 -2.706 -8.504 1.00 84.25 116 THR A CA 1
ATOM 900 C C . THR A 1 116 ? 6.792 -3.668 -9.453 1.00 84.25 116 THR A C 1
ATOM 902 O O . THR A 1 116 ? 7.416 -4.626 -8.999 1.00 84.25 116 THR A O 1
ATOM 905 N N . PHE A 1 117 ? 6.747 -3.405 -10.761 1.00 87.31 117 PHE A N 1
ATOM 906 C CA . PHE A 1 117 ? 7.486 -4.201 -11.739 1.00 87.31 117 PHE A CA 1
ATOM 907 C C . PHE A 1 117 ? 8.998 -4.195 -11.463 1.00 87.31 117 PHE A C 1
ATOM 909 O O . PHE A 1 117 ? 9.617 -5.259 -11.460 1.00 87.31 117 PHE A O 1
ATOM 916 N N . LEU A 1 118 ? 9.584 -3.035 -11.149 1.00 86.06 118 LEU A N 1
ATOM 917 C CA . LEU A 1 118 ? 10.998 -2.944 -10.763 1.00 86.06 118 LEU A CA 1
ATOM 918 C C . LEU A 1 118 ? 11.293 -3.742 -9.486 1.00 86.06 118 LEU A C 1
ATOM 920 O O . LEU A 1 118 ? 12.210 -4.560 -9.472 1.00 86.06 118 LEU A O 1
ATOM 924 N N . HIS A 1 119 ? 10.461 -3.592 -8.453 1.00 85.81 119 HIS A N 1
ATOM 925 C CA . HIS A 1 119 ? 10.610 -4.343 -7.204 1.00 85.81 119 HIS A CA 1
ATOM 926 C C . HIS A 1 119 ? 10.554 -5.863 -7.416 1.00 85.81 119 HIS A C 1
ATOM 928 O O . HIS A 1 119 ? 11.327 -6.619 -6.820 1.00 85.81 119 HIS A O 1
ATOM 934 N N . PHE A 1 120 ? 9.652 -6.320 -8.284 1.00 86.94 120 PHE A N 1
ATOM 935 C CA . PHE A 1 120 ? 9.557 -7.720 -8.667 1.00 86.94 120 PHE A CA 1
ATOM 936 C C . PHE A 1 120 ? 10.822 -8.199 -9.390 1.00 86.94 120 PHE A C 1
ATOM 938 O O . PHE A 1 120 ? 11.310 -9.295 -9.118 1.00 86.94 120 PHE A O 1
ATOM 945 N N . LEU A 1 121 ? 11.392 -7.394 -10.289 1.00 85.12 121 LEU A N 1
ATOM 946 C CA . LEU A 1 121 ? 12.632 -7.764 -10.968 1.00 85.12 121 LEU A CA 1
ATOM 947 C C . LEU A 1 121 ? 13.815 -7.881 -10.001 1.00 85.12 121 LEU A C 1
ATOM 949 O O . LEU A 1 121 ? 14.626 -8.795 -10.173 1.00 85.12 121 LEU A O 1
ATOM 953 N N . GLU A 1 122 ? 13.885 -7.034 -8.975 1.00 84.75 122 GLU A N 1
ATOM 954 C CA . GLU A 1 122 ? 14.923 -7.061 -7.932 1.00 84.75 122 GLU A CA 1
ATOM 955 C C . GLU A 1 122 ? 14.760 -8.254 -6.983 1.00 84.75 122 GLU A C 1
ATOM 957 O O . GLU A 1 122 ? 15.675 -9.058 -6.788 1.00 84.75 122 GLU A O 1
ATOM 962 N N . THR A 1 123 ? 13.567 -8.432 -6.420 1.00 84.25 123 THR A N 1
ATOM 963 C CA . THR A 1 123 ? 13.349 -9.389 -5.322 1.00 84.25 123 THR A CA 1
ATOM 964 C C . THR A 1 123 ? 12.796 -10.736 -5.784 1.00 84.25 123 THR A C 1
ATOM 966 O O . THR A 1 123 ? 12.969 -11.746 -5.105 1.00 84.25 123 THR A O 1
ATOM 969 N N . GLY A 1 124 ? 12.161 -10.780 -6.956 1.00 80.69 124 GLY A N 1
ATOM 970 C CA . GLY A 1 124 ? 11.402 -11.928 -7.454 1.00 80.69 124 GLY A CA 1
ATOM 971 C C . GLY A 1 124 ? 10.028 -12.106 -6.807 1.00 80.69 124 GLY A C 1
ATOM 972 O O . GLY A 1 124 ? 9.345 -13.069 -7.144 1.00 80.69 124 GLY A O 1
ATOM 973 N N . ASN A 1 125 ? 9.623 -11.209 -5.905 1.00 81.06 125 ASN A N 1
ATOM 974 C CA . ASN A 1 125 ? 8.350 -11.276 -5.198 1.00 81.06 125 ASN A CA 1
ATOM 975 C C . ASN A 1 125 ? 7.467 -10.087 -5.582 1.00 81.06 125 ASN A C 1
ATOM 977 O O . ASN A 1 125 ? 7.944 -8.962 -5.723 1.00 81.06 125 ASN A O 1
ATOM 981 N N . MET A 1 126 ? 6.166 -10.335 -5.724 1.00 79.12 126 MET A N 1
ATOM 982 C CA . MET A 1 126 ? 5.193 -9.254 -5.853 1.00 79.12 126 MET A CA 1
ATOM 983 C C . MET A 1 126 ? 4.883 -8.679 -4.465 1.00 79.12 126 MET A C 1
ATOM 985 O O . MET A 1 126 ? 4.729 -9.450 -3.511 1.00 79.12 126 MET A O 1
ATOM 989 N N . PRO A 1 127 ? 4.765 -7.348 -4.326 1.00 71.56 127 PRO A N 1
ATOM 990 C CA . PRO A 1 127 ? 4.235 -6.733 -3.120 1.00 71.56 127 PRO A CA 1
ATOM 991 C C . PRO A 1 127 ? 2.846 -7.292 -2.784 1.00 71.56 127 PRO A C 1
ATOM 993 O O . PRO A 1 127 ? 2.007 -7.481 -3.660 1.00 71.56 127 PRO A O 1
ATOM 996 N N . TRP A 1 128 ? 2.592 -7.542 -1.500 1.00 59.66 128 TRP A N 1
ATOM 997 C CA . TRP A 1 128 ? 1.335 -8.120 -0.998 1.00 59.66 128 TRP A CA 1
ATOM 998 C C . TRP A 1 128 ? 0.102 -7.237 -1.247 1.00 59.66 128 TRP A C 1
ATOM 1000 O O . TRP A 1 128 ? -1.019 -7.728 -1.235 1.00 59.66 128 TRP A O 1
ATOM 1010 N N . ASN A 1 129 ? 0.313 -5.937 -1.442 1.00 61.75 129 ASN A N 1
ATOM 1011 C CA . ASN A 1 129 ? -0.711 -4.934 -1.726 1.00 61.75 129 ASN A CA 1
ATOM 1012 C C . ASN A 1 129 ? -0.959 -4.756 -3.233 1.00 61.75 129 ASN A C 1
ATOM 1014 O O . ASN A 1 129 ? -1.559 -3.764 -3.642 1.00 61.75 129 ASN A O 1
ATOM 1018 N N . TRP A 1 130 ? -0.439 -5.664 -4.061 1.00 67.88 130 TRP A N 1
ATOM 1019 C CA . TRP A 1 130 ? -0.692 -5.673 -5.490 1.00 67.88 130 TRP A CA 1
ATOM 1020 C C . TRP A 1 130 ? -1.976 -6.445 -5.791 1.00 67.88 130 TRP A C 1
ATOM 1022 O O . TRP A 1 130 ? -1.967 -7.676 -5.811 1.00 67.88 130 TRP A O 1
ATOM 1032 N N . ASP A 1 131 ? -3.067 -5.723 -6.034 1.00 63.62 131 ASP A N 1
ATOM 1033 C CA . ASP A 1 131 ? -4.325 -6.316 -6.479 1.00 63.62 131 ASP A CA 1
ATOM 1034 C C . ASP A 1 131 ? -4.464 -6.187 -8.000 1.00 63.62 131 ASP A C 1
ATOM 1036 O O . ASP A 1 131 ? -4.512 -5.085 -8.554 1.00 63.62 131 ASP A O 1
ATOM 1040 N N . LEU A 1 132 ? -4.514 -7.327 -8.691 1.00 64.31 132 LEU A N 1
AT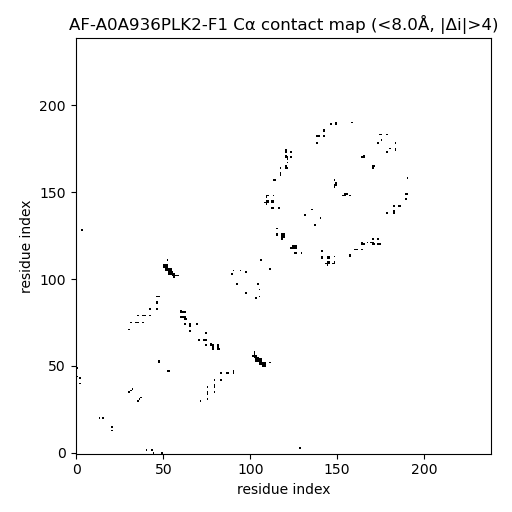OM 1041 C CA . LEU A 1 132 ? -4.852 -7.371 -10.108 1.00 64.31 132 LEU A CA 1
ATOM 1042 C C . LEU A 1 132 ? -6.381 -7.415 -10.208 1.00 64.31 132 LEU A C 1
ATOM 1044 O O . LEU A 1 132 ? -6.975 -8.464 -10.440 1.00 64.31 132 LEU A O 1
ATOM 1048 N N . ALA A 1 133 ? -7.017 -6.263 -9.989 1.00 52.38 133 ALA A N 1
ATOM 1049 C CA . ALA A 1 133 ? -8.476 -6.150 -10.033 1.00 52.38 133 ALA A CA 1
ATOM 1050 C C . ALA A 1 133 ? -9.050 -6.545 -11.412 1.00 52.38 133 ALA A C 1
ATOM 1052 O O . ALA A 1 133 ? -10.194 -6.987 -11.522 1.00 52.38 133 ALA A O 1
ATOM 1053 N N . ASP A 1 134 ? -8.234 -6.429 -12.460 1.00 58.19 134 ASP A N 1
ATOM 1054 C CA . ASP A 1 134 ? -8.557 -6.869 -13.809 1.00 58.19 134 ASP A CA 1
ATOM 1055 C C . ASP A 1 134 ? -8.150 -8.329 -14.037 1.00 58.19 134 ASP A C 1
ATOM 1057 O O . ASP A 1 134 ? -6.996 -8.704 -13.842 1.00 58.19 134 ASP A O 1
ATOM 1061 N N . GLN A 1 135 ? -9.052 -9.131 -14.615 1.00 64.56 135 GLN A N 1
ATOM 1062 C CA . GLN A 1 135 ? -8.759 -10.482 -15.138 1.00 64.56 135 GLN A CA 1
ATOM 1063 C C . GLN A 1 135 ? -7.789 -10.482 -16.342 1.00 64.56 135 GLN A C 1
ATOM 1065 O O . GLN A 1 135 ? -7.652 -11.484 -17.047 1.00 64.56 135 GLN A O 1
ATOM 1070 N N . ARG A 1 136 ? -7.138 -9.349 -16.614 1.00 78.06 136 ARG A N 1
ATOM 1071 C CA . ARG A 1 136 ? -6.126 -9.202 -17.654 1.00 78.06 136 ARG A CA 1
ATOM 1072 C C . ARG A 1 136 ? -4.827 -9.870 -17.208 1.00 78.06 136 ARG A C 1
ATOM 1074 O O . ARG A 1 136 ? -4.531 -9.929 -16.016 1.00 78.06 136 ARG A O 1
ATOM 1081 N N . PRO A 1 137 ? -4.012 -10.380 -18.137 1.00 80.50 137 PRO A N 1
ATOM 1082 C CA . PRO A 1 137 ? -2.720 -10.929 -17.773 1.00 80.50 137 PRO A CA 1
ATOM 1083 C C . PRO A 1 137 ? -1.774 -9.821 -17.277 1.00 80.50 137 PRO A C 1
ATOM 1085 O O . PRO A 1 137 ? -1.702 -8.733 -17.843 1.00 80.50 137 PRO A O 1
ATOM 1088 N N . LEU A 1 138 ? -0.990 -10.131 -16.238 1.00 80.69 138 LEU A N 1
ATOM 1089 C CA . LEU A 1 138 ? -0.091 -9.196 -15.540 1.00 80.69 138 LEU A CA 1
ATOM 1090 C C . LEU A 1 138 ? 0.787 -8.347 -16.477 1.00 80.69 138 LEU A C 1
ATOM 1092 O O . LEU A 1 138 ? 0.980 -7.155 -16.250 1.00 80.69 138 LEU A O 1
ATOM 1096 N N . HIS A 1 139 ? 1.322 -8.962 -17.531 1.00 81.62 139 HIS A N 1
ATOM 1097 C CA . HIS A 1 139 ? 2.238 -8.306 -18.460 1.00 81.62 139 HIS A CA 1
ATOM 1098 C C . HIS A 1 139 ? 1.564 -7.212 -19.305 1.00 81.62 139 HIS A C 1
ATOM 1100 O O . HIS A 1 139 ? 2.227 -6.245 -19.667 1.00 81.62 139 HIS A O 1
ATOM 1106 N N . GLU A 1 140 ? 0.262 -7.322 -19.587 1.00 83.44 140 GLU A N 1
ATOM 1107 C CA . GLU A 1 140 ? -0.493 -6.280 -20.298 1.00 83.44 140 GLU A CA 1
ATOM 1108 C C . GLU A 1 140 ? -0.705 -5.052 -19.409 1.00 83.44 140 GLU A C 1
ATOM 1110 O O . GLU A 1 140 ? -0.469 -3.923 -19.833 1.00 83.44 140 GLU A O 1
ATOM 1115 N N . VAL A 1 141 ? -1.058 -5.269 -18.140 1.00 83.81 141 VAL A N 1
ATOM 1116 C CA . VAL A 1 141 ? -1.209 -4.179 -17.163 1.00 83.81 141 VAL A CA 1
ATOM 1117 C C . VAL A 1 141 ? 0.129 -3.462 -16.944 1.00 83.81 141 VAL A C 1
ATOM 1119 O O . VAL A 1 141 ? 0.191 -2.234 -16.898 1.00 83.81 141 VAL A O 1
ATOM 1122 N N . MET A 1 142 ? 1.226 -4.222 -16.864 1.00 86.25 142 MET A N 1
ATOM 1123 C CA . MET A 1 142 ? 2.569 -3.660 -16.708 1.00 86.25 142 MET A CA 1
ATOM 1124 C C . MET A 1 142 ? 3.008 -2.840 -17.923 1.00 86.25 142 MET A C 1
ATOM 1126 O O . MET A 1 142 ? 3.563 -1.759 -17.740 1.00 86.25 142 MET A O 1
ATOM 1130 N N . ILE A 1 143 ? 2.784 -3.320 -19.152 1.00 85.94 143 ILE A N 1
ATOM 1131 C CA . ILE A 1 143 ? 3.264 -2.606 -20.344 1.00 85.94 143 ILE A CA 1
ATOM 1132 C C . ILE A 1 143 ? 2.497 -1.302 -20.576 1.00 85.94 143 ILE A C 1
ATOM 1134 O O . ILE A 1 143 ? 3.101 -0.298 -20.952 1.00 85.94 143 ILE A O 1
ATOM 1138 N N . GLU A 1 144 ? 1.195 -1.291 -20.285 1.00 86.31 144 GLU A N 1
ATOM 1139 C CA . GLU A 1 144 ? 0.357 -0.091 -20.322 1.00 86.31 144 GLU A CA 1
ATOM 1140 C C . GLU A 1 144 ? 0.848 0.948 -19.308 1.00 86.31 144 GLU A C 1
ATOM 1142 O O . GLU A 1 144 ? 1.097 2.099 -19.661 1.00 86.31 144 GLU A O 1
ATOM 1147 N N . ALA A 1 145 ? 1.098 0.530 -18.067 1.00 84.81 145 ALA A N 1
ATOM 1148 C CA . ALA A 1 145 ? 1.627 1.430 -17.053 1.00 84.81 145 ALA A CA 1
ATOM 1149 C C . ALA A 1 145 ? 3.017 1.982 -17.396 1.00 84.81 145 ALA A C 1
ATOM 1151 O O . ALA A 1 145 ? 3.275 3.168 -17.200 1.00 84.81 145 ALA A O 1
ATOM 1152 N N . ILE A 1 146 ? 3.910 1.148 -17.935 1.00 86.81 146 ILE A N 1
ATOM 1153 C CA . ILE A 1 146 ? 5.238 1.596 -18.369 1.00 86.81 146 ILE A CA 1
ATOM 1154 C C . ILE A 1 146 ? 5.102 2.608 -19.507 1.00 86.81 146 ILE A C 1
ATOM 1156 O O . ILE A 1 146 ? 5.780 3.628 -19.482 1.00 86.81 146 ILE A O 1
ATOM 1160 N N . ARG A 1 147 ? 4.203 2.384 -20.471 1.00 87.19 147 ARG A N 1
ATOM 1161 C CA . ARG A 1 147 ? 3.938 3.330 -21.563 1.00 87.19 147 ARG A CA 1
ATOM 1162 C C . ARG A 1 147 ? 3.537 4.708 -21.037 1.00 87.19 147 ARG A C 1
ATOM 1164 O O . ARG A 1 147 ? 4.109 5.694 -21.491 1.00 87.19 147 ARG A O 1
ATOM 1171 N N . GLU A 1 148 ? 2.634 4.768 -20.063 1.00 85.62 148 GLU A N 1
ATOM 1172 C CA . GLU A 1 148 ? 2.220 6.029 -19.431 1.00 85.62 148 GLU A CA 1
ATOM 1173 C C . GLU A 1 148 ? 3.357 6.698 -18.640 1.00 85.62 148 GLU A C 1
ATOM 1175 O O . GLU A 1 148 ? 3.548 7.911 -18.696 1.00 85.62 148 GLU A O 1
ATOM 1180 N N . VAL A 1 149 ? 4.198 5.924 -17.948 1.00 84.75 149 VAL A N 1
ATOM 1181 C CA . VAL A 1 149 ? 5.387 6.485 -17.280 1.00 84.75 149 VAL A CA 1
ATOM 1182 C C . VAL A 1 149 ? 6.391 7.037 -18.297 1.00 84.75 149 VAL A C 1
ATOM 1184 O O . VAL A 1 149 ? 7.013 8.073 -18.053 1.00 84.75 149 VAL A O 1
ATOM 1187 N N . MET A 1 150 ? 6.530 6.382 -19.452 1.00 82.31 150 MET A N 1
ATOM 1188 C CA . MET A 1 150 ? 7.433 6.802 -20.524 1.00 82.31 150 MET A CA 1
ATOM 1189 C C . MET A 1 150 ? 6.978 8.082 -21.242 1.00 82.31 150 MET A C 1
ATOM 1191 O O . MET A 1 150 ? 7.827 8.791 -21.780 1.00 82.31 150 MET A O 1
ATOM 1195 N N . THR A 1 151 ? 5.680 8.407 -21.247 1.00 83.50 151 THR A N 1
ATOM 1196 C CA . THR A 1 151 ? 5.154 9.680 -21.782 1.00 83.50 151 THR A CA 1
ATOM 1197 C C . THR A 1 151 ? 5.207 10.821 -20.761 1.00 83.50 151 THR A C 1
ATOM 1199 O O . THR A 1 151 ? 5.147 11.991 -21.146 1.00 83.50 151 THR A O 1
ATOM 1202 N N . GLY A 1 152 ? 5.349 10.499 -19.472 1.00 80.00 152 GLY A N 1
ATOM 1203 C CA . GLY A 1 152 ? 5.408 11.456 -18.371 1.00 80.00 152 GLY A CA 1
ATOM 1204 C C . GLY A 1 152 ? 6.809 11.977 -18.020 1.00 80.00 152 GLY A C 1
ATOM 1205 O O . GLY A 1 152 ? 7.843 11.568 -18.557 1.00 80.00 152 GLY A O 1
ATOM 1206 N N . SER A 1 153 ? 6.847 12.887 -17.042 1.00 76.06 153 SER A N 1
ATOM 1207 C CA . SER A 1 153 ? 8.081 13.492 -16.513 1.00 76.06 153 SER A CA 1
ATOM 1208 C C . SER A 1 153 ? 8.978 12.509 -15.744 1.00 76.06 153 SER A C 1
ATOM 1210 O O . SER A 1 153 ? 10.167 12.769 -15.580 1.00 76.06 153 SER A O 1
ATOM 1212 N N . SER A 1 154 ? 8.431 11.371 -15.308 1.00 78.25 154 SER A N 1
ATOM 1213 C CA . SER A 1 154 ? 9.123 10.338 -14.520 1.00 78.25 154 SER A CA 1
ATOM 1214 C C . SER A 1 154 ? 9.881 9.305 -15.376 1.00 78.25 154 SER A C 1
ATOM 1216 O O . SER A 1 154 ? 10.509 8.394 -14.835 1.00 78.25 154 SER A O 1
ATOM 1218 N N . SER A 1 155 ? 9.855 9.445 -16.706 1.00 82.44 155 SER A N 1
ATOM 1219 C CA . SER A 1 155 ? 10.448 8.500 -17.665 1.00 82.44 155 SER A CA 1
ATOM 1220 C C . SER A 1 155 ? 11.944 8.251 -17.445 1.00 82.44 155 SER A C 1
ATOM 1222 O O . SER A 1 155 ? 12.381 7.102 -17.403 1.00 82.44 155 SER A O 1
ATOM 1224 N N . GLN A 1 156 ? 12.739 9.307 -17.250 1.00 79.69 156 GLN A N 1
ATOM 1225 C CA . GLN A 1 156 ? 14.188 9.178 -17.063 1.00 79.69 156 GLN A CA 1
ATOM 1226 C C . GLN A 1 156 ? 14.539 8.445 -15.759 1.00 79.69 156 GLN A C 1
ATOM 1228 O O . GLN A 1 156 ? 15.371 7.542 -15.769 1.00 79.69 156 GLN A O 1
ATOM 1233 N N . LEU A 1 157 ? 13.849 8.774 -14.663 1.00 81.81 157 LEU A N 1
ATOM 1234 C CA . LEU A 1 157 ? 14.031 8.113 -13.369 1.00 81.81 157 LEU A CA 1
ATOM 1235 C C . LEU A 1 157 ? 13.675 6.622 -13.449 1.00 81.81 157 LEU A C 1
ATOM 1237 O O . LEU A 1 157 ? 14.384 5.782 -12.896 1.00 81.81 157 LEU A O 1
ATOM 1241 N N . PHE A 1 158 ? 12.613 6.277 -14.182 1.00 84.88 158 PHE A N 1
ATOM 1242 C CA . PHE A 1 158 ? 12.264 4.883 -14.437 1.00 84.88 158 PHE A CA 1
ATOM 1243 C C . PHE A 1 158 ? 13.346 4.153 -15.248 1.00 84.88 158 PHE A C 1
ATOM 1245 O O . PHE A 1 158 ? 13.736 3.051 -14.867 1.00 84.88 158 PHE A O 1
ATOM 1252 N N . ILE A 1 159 ? 13.864 4.759 -16.325 1.00 84.19 159 ILE A N 1
ATOM 1253 C CA . ILE A 1 159 ? 14.945 4.171 -17.137 1.00 84.19 159 ILE A CA 1
ATOM 1254 C C . ILE A 1 159 ? 16.189 3.904 -16.282 1.00 84.19 159 ILE A C 1
ATOM 1256 O O . ILE A 1 159 ? 16.795 2.836 -16.399 1.00 84.19 159 ILE A O 1
ATOM 1260 N N . ASP A 1 160 ? 16.581 4.861 -15.443 1.00 83.31 160 ASP A N 1
ATOM 1261 C CA . ASP A 1 160 ? 17.782 4.748 -14.618 1.00 83.31 160 ASP A CA 1
ATOM 1262 C C . ASP A 1 160 ? 17.639 3.630 -13.578 1.00 83.31 160 ASP A C 1
ATOM 1264 O O . ASP A 1 160 ? 18.513 2.762 -13.490 1.00 83.31 160 ASP A O 1
ATOM 1268 N N . ASN A 1 161 ? 16.491 3.556 -12.895 1.00 84.06 161 ASN A N 1
ATOM 1269 C CA . ASN A 1 161 ? 16.193 2.458 -11.973 1.00 84.06 161 ASN A CA 1
ATOM 1270 C C . ASN A 1 161 ? 16.135 1.108 -12.700 1.00 84.06 161 ASN A C 1
ATOM 1272 O O . ASN A 1 161 ? 16.729 0.137 -12.243 1.00 84.06 161 ASN A O 1
ATOM 1276 N N . PHE A 1 162 ? 15.503 1.039 -13.875 1.00 86.88 162 PHE A N 1
ATOM 1277 C CA . PHE A 1 162 ? 15.440 -0.189 -14.670 1.00 86.88 162 PHE A CA 1
ATOM 1278 C C . PHE A 1 162 ? 16.834 -0.696 -15.063 1.00 86.88 162 PHE A C 1
ATOM 1280 O O . PHE A 1 162 ? 17.122 -1.888 -14.952 1.00 86.88 162 PHE A O 1
ATOM 1287 N N . ARG A 1 163 ? 17.736 0.202 -15.480 1.00 83.31 163 ARG A N 1
ATOM 1288 C CA . ARG A 1 163 ? 19.137 -0.142 -15.786 1.00 83.31 163 ARG A CA 1
ATOM 1289 C C . ARG A 1 163 ? 19.881 -0.651 -14.559 1.00 83.31 163 ARG A C 1
ATOM 1291 O O . ARG A 1 163 ? 20.641 -1.616 -14.663 1.00 83.31 163 ARG A O 1
ATOM 1298 N N . GLN A 1 164 ? 19.665 -0.015 -13.414 1.00 84.06 164 GLN A N 1
ATOM 1299 C CA . GLN A 1 164 ? 20.251 -0.449 -12.155 1.00 84.06 164 GLN A CA 1
ATOM 1300 C C . GLN A 1 164 ? 19.763 -1.853 -11.782 1.00 84.06 164 GLN A C 1
ATOM 1302 O O . GLN A 1 164 ? 20.589 -2.740 -11.582 1.00 84.06 164 GLN A O 1
ATOM 1307 N N . THR A 1 165 ? 18.452 -2.098 -11.797 1.00 84.62 165 THR A N 1
ATOM 1308 C CA . THR A 1 165 ? 17.863 -3.413 -11.517 1.00 84.62 165 THR A CA 1
ATOM 1309 C C . THR A 1 165 ? 18.395 -4.495 -12.465 1.00 84.62 165 THR A C 1
ATOM 1311 O O . THR A 1 165 ? 18.766 -5.584 -12.031 1.00 84.62 165 THR A O 1
ATOM 1314 N N . LEU A 1 166 ? 18.504 -4.210 -13.769 1.00 82.88 166 LEU A N 1
ATOM 1315 C CA . LEU A 1 166 ? 19.034 -5.166 -14.750 1.00 82.88 166 LEU A CA 1
ATOM 1316 C C . LEU A 1 166 ? 20.545 -5.400 -14.656 1.00 82.88 166 LEU A C 1
ATOM 1318 O O . LEU A 1 166 ? 21.048 -6.337 -15.274 1.00 82.88 166 LEU A O 1
ATOM 1322 N N . SER A 1 167 ? 21.273 -4.601 -13.875 1.00 81.50 167 SER A N 1
ATOM 1323 C CA . SER A 1 167 ? 22.677 -4.896 -13.571 1.00 81.50 167 SER A CA 1
ATOM 1324 C C . SER A 1 167 ? 22.811 -6.181 -12.737 1.00 81.50 167 SER A C 1
ATOM 1326 O O . SER A 1 167 ? 23.868 -6.814 -12.729 1.00 81.50 167 SER A O 1
ATOM 1328 N N . GLU A 1 168 ? 21.729 -6.628 -12.090 1.00 81.44 168 GLU A N 1
ATOM 1329 C CA . GLU A 1 168 ? 21.669 -7.910 -11.401 1.00 81.44 168 GLU A CA 1
ATOM 1330 C C . GLU A 1 168 ? 21.336 -9.069 -12.351 1.00 81.44 168 GLU A C 1
ATOM 1332 O O . GLU A 1 168 ? 20.281 -9.129 -12.988 1.00 81.44 168 GLU A O 1
ATOM 1337 N N . LYS A 1 169 ? 22.201 -10.090 -12.378 1.00 78.75 169 LYS A N 1
ATOM 1338 C CA . LYS A 1 169 ? 22.030 -11.275 -13.240 1.00 78.75 169 LYS A CA 1
ATOM 1339 C C . LYS A 1 169 ? 20.685 -11.986 -13.033 1.00 78.75 169 LYS A C 1
ATOM 1341 O O . LYS A 1 169 ? 20.093 -12.480 -13.992 1.00 78.75 169 LYS A O 1
ATOM 1346 N N . ASN A 1 170 ? 20.200 -12.042 -11.792 1.00 80.06 170 ASN A N 1
ATOM 1347 C CA . ASN A 1 170 ? 18.935 -12.701 -11.465 1.00 80.06 170 ASN A CA 1
ATOM 1348 C C . ASN A 1 170 ? 17.724 -11.928 -12.000 1.00 80.06 170 ASN A C 1
ATOM 1350 O O . ASN A 1 170 ? 16.757 -12.560 -12.423 1.00 80.06 170 ASN A O 1
ATOM 1354 N N . ALA A 1 171 ? 17.788 -10.595 -12.049 1.00 78.88 171 ALA A N 1
ATOM 1355 C CA . ALA A 1 171 ? 16.734 -9.770 -12.628 1.00 78.88 171 ALA A CA 1
ATOM 1356 C C . ALA A 1 171 ? 16.558 -10.063 -14.125 1.00 78.88 171 ALA A C 1
ATOM 1358 O O . ALA A 1 171 ? 15.435 -10.279 -14.576 1.00 78.88 171 ALA A O 1
ATOM 1359 N N . ILE A 1 172 ? 17.660 -10.193 -14.876 1.00 80.81 172 ILE A N 1
ATOM 1360 C CA . ILE A 1 172 ? 17.630 -10.563 -16.303 1.00 80.81 172 ILE A CA 1
ATOM 1361 C C . ILE A 1 172 ? 17.010 -11.952 -16.500 1.00 80.81 172 ILE A C 1
ATOM 1363 O O . ILE A 1 172 ? 16.135 -12.130 -17.345 1.00 80.81 172 ILE A O 1
ATOM 1367 N N . VAL A 1 173 ? 17.436 -12.947 -15.714 1.00 79.19 173 VAL A N 1
ATOM 1368 C CA . VAL A 1 173 ? 16.907 -14.319 -15.819 1.00 79.19 173 VAL A CA 1
ATOM 1369 C C . VAL A 1 173 ? 15.406 -14.353 -15.524 1.00 79.19 173 VAL A C 1
ATOM 1371 O O . VAL A 1 173 ? 14.656 -15.006 -16.250 1.00 79.19 173 VAL A O 1
ATOM 1374 N N . ARG A 1 174 ? 14.948 -13.630 -14.494 1.00 83.31 174 ARG A N 1
ATOM 1375 C CA . ARG A 1 174 ? 13.519 -13.504 -14.177 1.00 83.31 174 ARG A CA 1
ATOM 1376 C C . ARG A 1 174 ? 12.755 -12.832 -15.311 1.00 83.31 174 ARG A C 1
ATOM 1378 O O . ARG A 1 174 ? 11.737 -13.368 -15.736 1.00 83.31 174 ARG A O 1
ATOM 1385 N N . LEU A 1 175 ? 13.279 -11.727 -15.840 1.00 82.06 175 LEU A N 1
ATOM 1386 C CA . LEU A 1 175 ? 12.673 -11.008 -16.955 1.00 82.06 175 LEU A CA 1
ATOM 1387 C C . LEU A 1 175 ? 12.492 -11.923 -18.180 1.00 82.06 175 LEU A C 1
ATOM 1389 O O . LEU A 1 175 ? 11.403 -11.989 -18.741 1.00 82.06 175 LEU A O 1
ATOM 1393 N N . CYS A 1 176 ? 13.524 -12.679 -18.563 1.00 82.44 176 CYS A N 1
ATOM 1394 C CA . CYS A 1 176 ? 13.470 -13.559 -19.732 1.00 82.44 176 CYS A CA 1
ATOM 1395 C C . CYS A 1 176 ? 12.587 -14.800 -19.544 1.00 82.44 176 CYS A C 1
ATOM 1397 O O . CYS A 1 176 ? 11.986 -15.258 -20.513 1.00 82.44 176 CYS A O 1
ATOM 1399 N N . ASN A 1 177 ? 12.524 -15.361 -18.333 1.00 82.31 177 ASN A N 1
ATOM 1400 C CA . ASN A 1 177 ? 11.807 -16.616 -18.089 1.00 82.31 177 ASN A CA 1
ATOM 1401 C C . ASN A 1 177 ? 10.335 -16.419 -17.710 1.00 82.31 177 ASN A C 1
ATOM 1403 O O . ASN A 1 177 ? 9.540 -17.330 -17.922 1.00 82.31 177 ASN A O 1
ATOM 1407 N N . GLN A 1 178 ? 9.976 -15.278 -17.116 1.00 82.19 178 GLN A N 1
ATOM 1408 C CA . GLN A 1 178 ? 8.639 -15.065 -16.545 1.00 82.19 178 GLN A CA 1
ATOM 1409 C C . GLN A 1 178 ? 7.735 -14.178 -17.407 1.00 82.19 178 GLN A C 1
ATOM 1411 O O . GLN A 1 178 ? 6.534 -14.121 -17.157 1.00 82.19 178 GLN A O 1
ATOM 1416 N N . PHE A 1 179 ? 8.277 -13.532 -18.444 1.00 82.62 179 PHE A N 1
ATOM 1417 C CA . PHE A 1 179 ? 7.500 -12.701 -19.361 1.00 82.62 179 PHE A CA 1
ATOM 1418 C C . PHE A 1 179 ? 7.552 -13.215 -20.802 1.00 82.62 179 PHE A C 1
ATOM 1420 O O . PHE A 1 179 ? 8.584 -13.722 -21.253 1.00 82.62 179 PHE A O 1
ATOM 1427 N N . PRO A 1 180 ? 6.454 -13.070 -21.566 1.00 83.69 180 PRO A N 1
ATOM 1428 C CA . PRO A 1 180 ? 6.421 -13.497 -22.954 1.00 83.69 180 PRO A CA 1
ATOM 1429 C C . PRO A 1 180 ? 7.340 -12.632 -23.824 1.00 83.69 180 PRO A C 1
ATOM 1431 O O . PRO A 1 180 ? 7.515 -11.434 -23.605 1.00 83.69 180 PRO A O 1
ATOM 1434 N N . ARG A 1 181 ? 7.883 -13.223 -24.893 1.00 79.19 181 ARG A N 1
ATOM 1435 C CA . ARG A 1 181 ? 8.796 -12.530 -25.820 1.00 79.19 181 ARG A CA 1
ATOM 1436 C C . ARG A 1 181 ? 8.196 -11.259 -26.439 1.00 79.19 181 ARG A C 1
ATOM 1438 O O . ARG A 1 181 ? 8.935 -10.309 -26.693 1.00 79.19 181 ARG A O 1
ATOM 1445 N N . ALA A 1 182 ? 6.884 -11.247 -26.683 1.00 78.62 182 ALA A N 1
ATOM 1446 C CA . ALA A 1 182 ? 6.171 -10.083 -27.209 1.00 78.62 182 ALA A CA 1
ATOM 1447 C C . ALA A 1 182 ? 6.303 -8.879 -26.261 1.00 78.62 182 ALA A C 1
ATOM 1449 O O . ALA A 1 182 ? 6.774 -7.825 -26.682 1.00 78.62 182 ALA A O 1
ATOM 1450 N N . PHE A 1 183 ? 6.035 -9.094 -24.970 1.00 83.12 183 PHE A N 1
ATOM 1451 C CA . PHE A 1 183 ? 6.216 -8.093 -23.919 1.00 83.12 183 PHE A CA 1
ATOM 1452 C C . PHE A 1 183 ? 7.659 -7.578 -23.853 1.00 83.12 183 PHE A C 1
ATOM 1454 O O . PHE A 1 183 ? 7.878 -6.375 -23.812 1.00 83.12 183 PHE A O 1
ATOM 1461 N N . LEU A 1 184 ? 8.660 -8.467 -23.906 1.00 82.06 184 LEU A N 1
ATOM 1462 C CA . LEU A 1 184 ? 10.073 -8.060 -23.861 1.00 82.06 184 LEU A CA 1
ATOM 1463 C C . LEU A 1 184 ? 10.468 -7.173 -25.043 1.00 82.06 184 LEU A C 1
ATOM 1465 O O . LEU A 1 184 ? 11.220 -6.216 -24.883 1.00 82.06 184 LEU A O 1
ATOM 1469 N N . THR A 1 185 ? 9.965 -7.499 -26.232 1.00 81.25 185 THR A N 1
ATOM 1470 C CA . THR A 1 185 ? 10.246 -6.728 -27.448 1.00 81.25 185 THR A CA 1
ATOM 1471 C C . THR A 1 185 ? 9.647 -5.329 -27.336 1.00 81.25 185 THR A C 1
ATOM 1473 O O . THR A 1 185 ? 10.315 -4.342 -27.638 1.00 81.25 185 THR A O 1
ATOM 1476 N N . GLU A 1 186 ? 8.413 -5.245 -26.846 1.00 83.88 186 GLU A N 1
ATOM 1477 C CA . GLU A 1 186 ? 7.722 -3.981 -26.620 1.00 83.88 186 GLU A CA 1
ATOM 1478 C C . GLU A 1 186 ? 8.414 -3.142 -25.538 1.00 83.88 186 GLU A C 1
ATOM 1480 O O . GLU A 1 186 ? 8.743 -1.982 -25.780 1.00 83.88 186 GLU A O 1
ATOM 1485 N N . LEU A 1 187 ? 8.749 -3.744 -24.396 1.00 84.00 187 LEU A N 1
ATOM 1486 C CA . LEU A 1 187 ? 9.458 -3.089 -23.298 1.00 84.00 187 LEU A CA 1
ATOM 1487 C C . LEU A 1 187 ? 10.791 -2.485 -23.757 1.00 84.00 187 LEU A C 1
ATOM 1489 O O . LEU A 1 187 ? 11.084 -1.320 -23.486 1.00 84.00 187 LEU A O 1
ATOM 1493 N N . LEU A 1 188 ? 11.589 -3.258 -24.499 1.00 83.06 188 LEU A N 1
ATOM 1494 C CA . LEU A 1 188 ? 12.857 -2.775 -25.040 1.00 83.06 188 LEU A CA 1
ATOM 1495 C C . LEU A 1 188 ? 12.650 -1.643 -26.049 1.00 83.06 188 LEU A C 1
ATOM 1497 O O . LEU A 1 188 ? 13.444 -0.705 -26.062 1.00 83.06 188 LEU A O 1
ATOM 1501 N N . SER A 1 189 ? 11.590 -1.691 -26.860 1.00 83.94 189 SER A N 1
ATOM 1502 C CA . SER A 1 189 ? 11.275 -0.616 -27.808 1.00 83.94 189 SER A CA 1
ATOM 1503 C C . SER A 1 189 ? 10.866 0.693 -27.124 1.00 83.94 189 SER A C 1
ATOM 1505 O O . SER A 1 189 ? 11.150 1.761 -27.655 1.00 83.94 189 SER A O 1
ATOM 1507 N N . LEU A 1 190 ? 10.251 0.613 -25.939 1.00 82.69 190 LEU A N 1
ATOM 1508 C CA . LEU A 1 190 ? 9.843 1.777 -25.148 1.00 82.69 190 LEU A CA 1
ATOM 1509 C C . LEU A 1 190 ? 11.025 2.435 -24.424 1.00 82.69 190 LEU A C 1
ATOM 1511 O O . LEU A 1 190 ? 11.088 3.656 -24.330 1.00 82.69 190 LEU A O 1
ATOM 1515 N N . ILE A 1 191 ? 11.958 1.631 -23.907 1.00 77.19 191 ILE A N 1
ATOM 1516 C CA . ILE A 1 191 ? 13.067 2.097 -23.053 1.00 77.19 191 ILE A CA 1
ATOM 1517 C C . ILE A 1 191 ? 14.311 2.468 -23.874 1.00 77.19 191 ILE A C 1
ATOM 1519 O O . ILE A 1 191 ? 15.146 3.265 -23.436 1.00 77.19 191 ILE A O 1
ATOM 1523 N N . THR A 1 192 ? 14.465 1.895 -25.070 1.00 73.06 192 THR A N 1
ATOM 1524 C CA . THR A 1 192 ? 15.577 2.239 -25.958 1.00 73.06 192 THR A CA 1
ATOM 1525 C C . THR A 1 192 ? 15.289 3.591 -26.608 1.00 73.06 192 THR A C 1
ATOM 1527 O O . THR A 1 192 ? 14.290 3.712 -27.317 1.00 73.06 192 THR A O 1
ATOM 1530 N N . PRO A 1 193 ? 16.145 4.614 -26.426 1.00 61.00 193 PRO A N 1
ATOM 1531 C CA . PRO A 1 193 ? 15.960 5.871 -27.131 1.00 61.00 193 PRO A CA 1
ATOM 1532 C C . PRO A 1 193 ? 15.986 5.609 -28.643 1.00 61.00 193 PRO A C 1
ATOM 1534 O O . PRO A 1 193 ? 16.815 4.813 -29.101 1.00 61.00 193 PRO A O 1
ATOM 1537 N N . PRO A 1 194 ? 15.129 6.275 -29.440 1.00 54.59 194 PRO A N 1
ATOM 1538 C CA . PRO A 1 194 ? 15.222 6.188 -30.885 1.00 54.59 194 PRO A CA 1
ATOM 1539 C C . PRO A 1 194 ? 16.649 6.567 -31.284 1.00 54.59 194 PRO A C 1
ATOM 1541 O O . PRO A 1 194 ? 17.135 7.663 -30.988 1.00 54.59 194 PRO A O 1
ATOM 1544 N N . VAL A 1 195 ? 17.339 5.627 -31.933 1.00 53.12 195 VAL A N 1
ATOM 1545 C CA . VAL A 1 195 ? 18.756 5.727 -32.330 1.00 53.12 195 VAL A CA 1
ATOM 1546 C C . VAL A 1 195 ? 19.025 6.995 -33.169 1.00 53.12 195 VAL A C 1
ATOM 1548 O O . VAL A 1 195 ? 20.153 7.480 -33.239 1.00 53.12 195 VAL A O 1
ATOM 1551 N N . SER A 1 196 ? 17.963 7.603 -33.704 1.00 46.31 196 SER A N 1
ATOM 1552 C CA . SER A 1 196 ? 17.887 8.914 -34.354 1.00 46.31 196 SER A CA 1
ATOM 1553 C C . SER A 1 196 ? 18.518 10.066 -33.549 1.00 46.31 196 SER A C 1
ATOM 1555 O O . SER A 1 196 ? 19.136 10.963 -34.126 1.00 46.31 196 SER A O 1
ATOM 1557 N N . GLY A 1 197 ? 18.396 10.058 -32.215 1.00 45.31 197 GLY A N 1
ATOM 1558 C CA . GLY A 1 197 ? 18.980 11.096 -31.353 1.00 45.31 197 GLY A CA 1
ATOM 1559 C C . GLY A 1 197 ? 20.495 10.953 -31.172 1.00 45.31 197 GLY A C 1
ATOM 1560 O O . GLY A 1 197 ? 21.210 11.951 -31.045 1.00 45.31 197 GLY A O 1
ATOM 1561 N N . LEU A 1 198 ? 21.003 9.715 -31.222 1.00 43.84 198 LEU A N 1
ATOM 1562 C CA . LEU A 1 198 ? 22.438 9.438 -31.190 1.00 43.84 198 LEU A CA 1
ATOM 1563 C C . LEU A 1 198 ? 23.094 9.823 -32.515 1.00 43.84 198 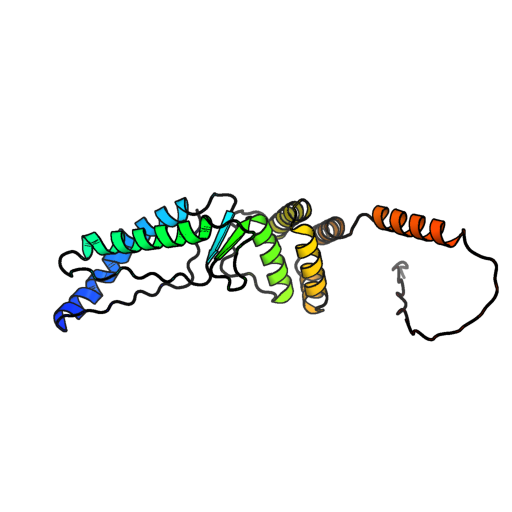LEU A C 1
ATOM 1565 O O . LEU A 1 198 ? 24.158 10.432 -32.497 1.00 43.84 198 LEU A O 1
ATOM 1569 N N . SER A 1 199 ? 22.445 9.547 -33.653 1.00 41.56 199 SER A N 1
ATOM 1570 C CA . SER A 1 199 ? 22.958 9.976 -34.959 1.00 41.56 199 SER A CA 1
ATOM 1571 C C . SER A 1 199 ? 23.077 11.494 -35.057 1.00 41.56 199 SER A C 1
ATOM 1573 O O . SER A 1 199 ? 24.096 11.974 -35.535 1.00 41.56 199 SER A O 1
ATOM 1575 N N . ALA A 1 200 ? 22.113 12.261 -34.533 1.00 46.59 200 ALA A N 1
ATOM 1576 C CA . ALA A 1 200 ? 22.188 13.723 -34.538 1.00 46.59 200 ALA A CA 1
ATOM 1577 C C 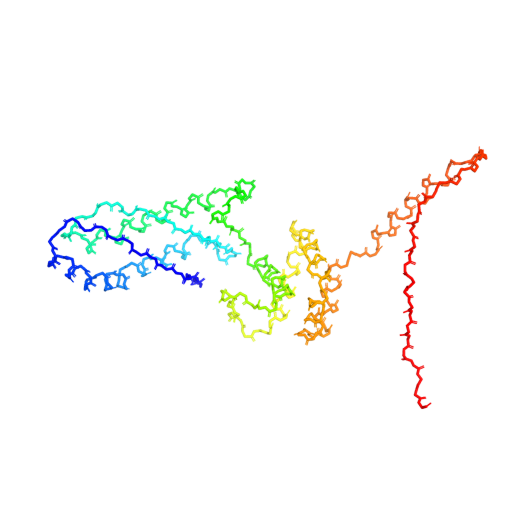. ALA A 1 200 ? 23.333 14.260 -33.656 1.00 46.59 200 ALA A C 1
ATOM 1579 O O . ALA A 1 200 ? 24.056 15.164 -34.075 1.00 46.59 200 ALA A O 1
ATOM 1580 N N . LYS A 1 201 ? 23.556 13.675 -32.468 1.00 46.81 201 LYS A N 1
ATOM 1581 C CA . LYS A 1 201 ? 24.691 14.020 -31.586 1.00 46.81 201 LYS A CA 1
ATOM 1582 C C . LYS A 1 201 ? 26.046 13.602 -32.162 1.00 46.81 201 LYS A C 1
ATOM 1584 O O . LYS A 1 201 ? 27.014 14.341 -32.026 1.00 46.81 201 LYS A O 1
ATOM 1589 N N . ILE A 1 202 ? 26.126 12.446 -32.818 1.00 52.66 202 ILE A N 1
ATOM 1590 C CA . ILE A 1 202 ? 27.358 11.959 -33.453 1.00 52.66 202 ILE A CA 1
ATOM 1591 C C . ILE A 1 202 ? 27.691 12.805 -34.688 1.00 52.66 202 ILE A C 1
ATOM 1593 O O . ILE A 1 202 ? 28.838 13.209 -34.842 1.00 52.66 202 ILE A O 1
ATOM 1597 N N . LEU A 1 203 ? 26.699 13.146 -35.516 1.00 49.69 203 LEU A N 1
ATOM 1598 C CA . LEU A 1 203 ? 26.885 14.002 -36.693 1.00 49.69 203 LEU A CA 1
ATOM 1599 C C . LEU A 1 203 ? 27.308 15.426 -36.301 1.00 49.69 203 LEU A C 1
ATOM 1601 O O . LEU A 1 203 ? 28.287 15.934 -36.840 1.00 49.69 203 LEU A O 1
ATOM 1605 N N . SER A 1 204 ? 26.667 16.024 -35.292 1.00 48.59 204 SER A N 1
ATOM 1606 C CA . SER A 1 204 ? 27.064 17.350 -34.781 1.00 48.59 204 SER A CA 1
ATOM 1607 C C . SER A 1 204 ? 28.444 17.353 -34.104 1.00 48.59 204 SER A C 1
ATOM 1609 O O . SER A 1 204 ? 29.175 18.337 -34.201 1.00 48.59 204 SER A O 1
ATOM 1611 N N . SER A 1 205 ? 28.854 16.241 -33.485 1.00 47.69 205 SER A N 1
ATOM 1612 C CA . SER A 1 205 ? 30.209 16.092 -32.925 1.00 47.69 205 SER A CA 1
ATOM 1613 C C . SER A 1 205 ? 31.281 15.896 -34.009 1.00 47.69 205 SER A C 1
ATOM 1615 O O . SER A 1 205 ? 32.428 16.297 -33.817 1.00 47.69 205 SER A O 1
ATOM 1617 N N . HIS A 1 206 ? 30.917 15.315 -35.157 1.00 45.47 206 HIS A N 1
ATOM 1618 C CA . HIS A 1 206 ? 31.823 15.092 -36.287 1.00 45.47 206 HIS A CA 1
ATOM 1619 C C . HIS A 1 206 ? 32.024 16.359 -37.141 1.00 45.47 206 HIS A C 1
ATOM 1621 O O . HIS A 1 206 ? 33.117 16.582 -37.661 1.00 45.47 206 HIS A O 1
ATOM 1627 N N . GLU A 1 207 ? 31.012 17.228 -37.237 1.00 43.50 207 GLU A N 1
ATOM 1628 C CA . GLU A 1 207 ? 31.120 18.527 -37.923 1.00 43.50 207 GLU A CA 1
ATOM 1629 C C . GLU A 1 207 ? 31.995 19.536 -37.154 1.00 43.50 207 GLU A C 1
ATOM 1631 O O . GLU A 1 207 ? 32.712 20.320 -37.776 1.00 43.50 207 GLU A O 1
ATOM 1636 N N . MET A 1 208 ? 32.037 19.481 -35.814 1.00 42.00 208 MET A N 1
ATOM 1637 C CA . MET A 1 208 ? 32.924 20.345 -35.014 1.00 42.00 208 MET A CA 1
ATOM 1638 C C . MET A 1 208 ? 34.407 19.937 -35.055 1.00 42.00 208 MET A C 1
ATOM 1640 O O . MET A 1 208 ? 35.272 20.792 -34.869 1.00 42.00 208 MET A O 1
ATOM 1644 N N . GLN A 1 209 ? 34.734 18.665 -35.315 1.00 45.53 209 GLN A N 1
ATOM 1645 C CA . GLN A 1 209 ? 36.129 18.196 -35.346 1.00 45.53 209 GLN A CA 1
ATOM 1646 C C . GLN A 1 209 ? 36.822 18.362 -36.707 1.00 45.53 209 GLN A C 1
ATOM 1648 O O . GLN A 1 209 ? 38.048 18.300 -36.768 1.00 45.53 209 GLN A O 1
ATOM 1653 N N . GLN A 1 210 ? 36.085 18.615 -37.794 1.00 43.62 210 GLN A N 1
ATOM 1654 C CA . GLN A 1 210 ? 36.682 18.757 -39.131 1.00 43.62 210 GLN A CA 1
ATOM 1655 C C . GLN A 1 210 ? 37.150 20.179 -39.482 1.00 43.62 210 GLN A C 1
ATOM 1657 O O . GLN A 1 210 ? 37.834 20.345 -40.489 1.00 43.62 210 GLN A O 1
ATOM 1662 N N . PHE A 1 211 ? 36.862 21.195 -38.656 1.00 42.06 211 PHE A N 1
ATOM 1663 C CA . PHE A 1 211 ? 37.231 22.589 -38.956 1.00 42.06 211 PHE A CA 1
ATOM 1664 C C . PHE A 1 211 ? 38.484 23.130 -38.250 1.00 42.06 211 PHE A C 1
ATOM 1666 O O . PHE A 1 211 ? 38.838 24.287 -38.464 1.00 42.06 211 PHE A O 1
ATOM 1673 N N . SER A 1 212 ? 39.206 22.312 -37.475 1.00 40.94 212 SER A N 1
ATOM 1674 C CA . SER A 1 212 ? 40.439 22.752 -36.807 1.00 40.94 212 SER A CA 1
ATOM 1675 C C . SER A 1 212 ? 41.541 21.694 -36.834 1.00 40.94 212 SER A C 1
ATOM 1677 O O . SER A 1 212 ? 41.745 20.976 -35.862 1.00 40.94 212 SER A O 1
ATOM 1679 N N . ALA A 1 213 ? 42.306 21.653 -37.925 1.00 36.28 213 ALA A N 1
ATOM 1680 C CA . ALA A 1 213 ? 43.752 21.422 -37.870 1.00 36.28 213 ALA A CA 1
ATOM 1681 C C . ALA A 1 213 ? 44.403 21.973 -39.154 1.00 36.28 213 ALA A C 1
ATOM 1683 O O . ALA A 1 213 ? 43.894 21.738 -40.250 1.00 36.28 213 ALA A O 1
ATOM 1684 N N . PRO A 1 214 ? 45.545 22.671 -39.041 1.00 39.00 214 PRO A N 1
ATOM 1685 C CA . PRO A 1 214 ? 46.773 21.888 -39.085 1.00 39.00 214 PRO A CA 1
ATOM 1686 C C . PRO A 1 214 ? 47.807 22.338 -38.048 1.00 39.00 214 PRO A C 1
ATOM 1688 O O . PRO A 1 214 ? 48.089 23.520 -37.881 1.00 39.00 214 PRO A O 1
ATOM 1691 N N . GLY A 1 215 ? 48.434 21.364 -37.396 1.00 33.19 215 GLY A N 1
ATOM 1692 C CA . GLY A 1 215 ? 49.592 21.600 -36.542 1.00 33.19 215 GLY A CA 1
ATOM 1693 C C . GLY A 1 215 ? 49.968 20.347 -35.771 1.00 33.19 215 GLY A C 1
ATOM 1694 O O . GLY A 1 215 ? 49.321 20.004 -34.793 1.00 33.19 215 GLY A O 1
ATOM 1695 N N . MET A 1 216 ? 50.991 19.647 -36.256 1.00 33.41 216 MET A N 1
ATOM 1696 C CA . MET A 1 216 ? 51.577 18.448 -35.658 1.00 33.41 216 MET A CA 1
ATOM 1697 C C . MET A 1 216 ? 51.864 18.566 -34.154 1.00 33.41 216 MET A C 1
ATOM 1699 O O . MET A 1 216 ? 52.423 19.559 -33.700 1.00 33.41 216 MET A O 1
ATOM 1703 N N . GLY A 1 217 ? 51.635 17.466 -33.434 1.00 28.45 217 GLY A N 1
ATOM 1704 C CA . GLY A 1 217 ? 52.175 17.238 -32.097 1.00 28.45 217 GLY A CA 1
ATOM 1705 C C . GLY A 1 217 ? 51.597 15.976 -31.467 1.00 28.45 217 GLY A C 1
ATOM 1706 O O . GLY A 1 217 ? 50.563 16.028 -30.814 1.00 28.45 217 GLY A O 1
ATOM 1707 N N . TYR A 1 218 ? 52.251 14.833 -31.676 1.00 34.72 218 TYR A N 1
ATOM 1708 C CA . TYR A 1 218 ? 51.951 13.607 -30.939 1.00 34.72 218 TYR A CA 1
ATOM 1709 C C . TYR A 1 218 ? 52.220 13.814 -29.443 1.00 34.72 218 TYR A C 1
ATOM 1711 O O . TYR A 1 218 ? 53.354 14.108 -29.071 1.00 34.72 218 TYR A O 1
ATOM 1719 N N . ILE A 1 219 ? 51.225 13.551 -28.594 1.00 30.00 219 ILE A N 1
ATOM 1720 C CA . ILE A 1 219 ? 51.440 13.093 -27.217 1.00 30.00 219 ILE A CA 1
ATOM 1721 C C . ILE A 1 219 ? 50.526 11.887 -26.996 1.00 30.00 219 ILE A C 1
ATOM 1723 O O . ILE A 1 219 ? 49.303 11.988 -27.005 1.00 30.00 219 ILE A O 1
ATOM 1727 N N . PHE A 1 220 ? 51.158 10.724 -26.845 1.00 31.47 220 PHE A N 1
ATOM 1728 C CA . PHE A 1 220 ? 50.556 9.539 -26.252 1.00 31.47 220 PHE A CA 1
ATOM 1729 C C . PHE A 1 220 ? 50.271 9.849 -24.780 1.00 31.47 220 PHE A C 1
ATOM 1731 O O . PHE A 1 220 ? 51.214 10.012 -24.008 1.00 31.47 220 PHE A O 1
ATOM 1738 N N . GLU A 1 221 ? 49.007 9.844 -24.371 1.00 28.81 221 GLU A N 1
ATOM 1739 C CA . GLU A 1 221 ? 48.661 9.622 -22.971 1.00 28.81 221 GLU A CA 1
ATOM 1740 C C . GLU A 1 221 ? 47.695 8.446 -22.864 1.00 28.81 221 GLU A C 1
ATOM 1742 O O . GLU A 1 221 ? 46.645 8.381 -23.503 1.00 28.81 221 GLU A O 1
ATOM 1747 N N . LYS A 1 222 ? 48.143 7.458 -22.089 1.00 40.53 222 LYS A N 1
ATOM 1748 C CA . LYS A 1 222 ? 47.417 6.251 -21.720 1.00 40.53 222 LYS A CA 1
ATOM 1749 C C . LYS A 1 222 ? 46.038 6.623 -21.184 1.00 40.53 222 LYS A C 1
ATOM 1751 O O . LYS A 1 222 ? 45.951 7.248 -20.137 1.00 40.53 222 LYS A O 1
ATOM 1756 N N . ASN A 1 223 ? 44.991 6.087 -21.796 1.00 28.91 223 ASN A N 1
ATOM 1757 C CA . ASN A 1 223 ? 43.849 5.612 -21.031 1.00 28.91 223 ASN A CA 1
ATOM 1758 C C . ASN A 1 223 ? 43.327 4.323 -21.655 1.00 28.91 223 ASN A C 1
ATOM 1760 O O . ASN A 1 223 ? 42.818 4.284 -22.774 1.00 28.91 223 ASN A O 1
ATOM 1764 N N . SER A 1 224 ? 43.532 3.246 -20.905 1.00 30.20 224 SER A N 1
ATOM 1765 C CA . SER A 1 224 ? 42.994 1.925 -21.163 1.00 30.20 224 SER A CA 1
ATOM 1766 C C . SER A 1 224 ? 41.469 1.982 -21.171 1.00 30.20 224 SER A C 1
ATOM 1768 O O . SER A 1 224 ? 40.847 2.001 -20.116 1.00 30.20 224 SER A O 1
ATOM 1770 N N . PHE A 1 225 ? 40.867 1.913 -22.352 1.00 26.34 225 PHE A N 1
ATOM 1771 C CA . PHE A 1 225 ? 39.532 1.348 -22.516 1.00 26.34 225 PHE A CA 1
ATOM 1772 C C . PHE A 1 225 ? 39.682 0.089 -23.363 1.00 26.34 225 PHE A C 1
ATOM 1774 O O . PHE A 1 225 ? 39.655 0.124 -24.590 1.00 26.34 225 PHE A O 1
ATOM 1781 N N . SER A 1 226 ? 39.910 -1.042 -22.692 1.00 23.50 226 SER A N 1
ATOM 1782 C CA . SER A 1 226 ? 39.720 -2.345 -23.323 1.00 23.50 226 SER A CA 1
ATOM 1783 C C . SER A 1 226 ? 38.219 -2.587 -23.425 1.00 23.50 226 SER A C 1
ATOM 1785 O O . SER A 1 226 ? 37.572 -2.984 -22.460 1.00 23.50 226 SER A O 1
ATOM 1787 N N . PHE A 1 227 ? 37.669 -2.289 -24.599 1.00 24.92 227 PHE A N 1
ATOM 1788 C CA . PHE A 1 227 ? 36.363 -2.777 -25.014 1.00 24.92 227 PHE A CA 1
ATOM 1789 C C . PHE A 1 227 ? 36.409 -4.308 -25.062 1.00 24.92 227 PHE A C 1
ATOM 1791 O O . PHE A 1 227 ? 37.249 -4.900 -25.741 1.00 24.92 227 PHE A O 1
ATOM 1798 N N . VAL A 1 228 ? 35.505 -4.952 -24.328 1.00 23.31 228 VAL A N 1
ATOM 1799 C CA . VAL A 1 228 ? 35.240 -6.384 -24.470 1.00 23.31 228 VAL A CA 1
ATOM 1800 C C . VAL A 1 228 ? 34.476 -6.583 -25.779 1.00 23.31 228 VAL A C 1
ATOM 1802 O O . VAL A 1 228 ? 33.433 -5.972 -26.002 1.00 23.31 228 VAL A O 1
ATOM 1805 N N . TYR A 1 229 ? 35.030 -7.420 -26.653 1.00 24.41 229 TYR A N 1
ATOM 1806 C CA . TYR A 1 229 ? 34.444 -7.809 -27.931 1.00 24.41 229 TYR A CA 1
ATOM 1807 C C . TYR A 1 229 ? 33.104 -8.536 -27.726 1.00 24.41 229 TYR A C 1
ATOM 1809 O O . TYR A 1 229 ? 33.043 -9.563 -27.051 1.00 24.41 229 TYR A O 1
ATOM 1817 N N . LEU A 1 230 ? 32.040 -8.038 -28.361 1.00 24.22 230 LEU A N 1
ATOM 1818 C CA . LEU A 1 230 ? 30.793 -8.774 -28.584 1.00 24.22 230 LEU A CA 1
ATOM 1819 C C . LEU A 1 230 ? 30.996 -9.713 -29.780 1.00 24.22 230 LEU A C 1
ATOM 1821 O O . LEU A 1 230 ? 31.054 -9.268 -30.926 1.00 24.22 230 LEU A O 1
ATOM 1825 N N . PHE A 1 231 ? 31.109 -11.016 -29.520 1.00 22.98 231 PHE A N 1
ATOM 1826 C CA . PHE A 1 231 ? 30.992 -12.026 -30.569 1.00 22.98 231 PHE A CA 1
ATOM 1827 C C . PHE A 1 231 ? 29.516 -12.211 -30.933 1.00 22.98 231 PHE A C 1
ATOM 1829 O O . PHE A 1 231 ? 28.702 -12.624 -30.108 1.00 22.98 231 PHE A O 1
ATOM 1836 N N . PHE A 1 232 ? 29.187 -11.927 -32.192 1.00 24.78 232 PHE A N 1
ATOM 1837 C CA . PHE A 1 232 ? 27.964 -12.394 -32.831 1.00 24.78 232 PHE A CA 1
ATOM 1838 C C . PHE A 1 232 ? 28.088 -13.894 -33.107 1.00 24.78 232 PHE A C 1
ATOM 1840 O O . PHE A 1 232 ? 29.048 -14.328 -33.746 1.00 24.78 232 PHE A O 1
ATOM 1847 N N . TRP A 1 233 ? 27.088 -14.678 -32.707 1.00 23.16 233 TRP A N 1
ATOM 1848 C CA . TRP A 1 233 ? 26.843 -15.974 -33.331 1.00 23.16 233 TRP A CA 1
ATOM 1849 C C . TRP A 1 233 ? 25.397 -16.035 -33.817 1.00 23.16 233 TRP A C 1
ATOM 1851 O O . TRP A 1 233 ? 24.455 -16.088 -33.027 1.00 23.16 233 TRP A O 1
ATOM 1861 N N . SER A 1 234 ? 25.248 -15.967 -35.141 1.00 23.81 234 SER A N 1
ATOM 1862 C CA . SER A 1 234 ? 24.019 -16.314 -35.846 1.00 23.81 234 SER A CA 1
ATOM 1863 C C . SER A 1 234 ? 23.972 -17.828 -36.001 1.00 23.81 234 SER A C 1
ATOM 1865 O O . SER A 1 234 ? 24.946 -18.452 -36.423 1.00 23.81 234 SER A O 1
ATOM 1867 N N . ARG A 1 235 ? 22.832 -18.407 -35.638 1.00 25.31 235 ARG A N 1
ATOM 1868 C CA . ARG A 1 235 ? 22.545 -19.830 -35.737 1.00 25.31 235 ARG A CA 1
ATOM 1869 C C . ARG A 1 235 ? 21.864 -20.087 -37.076 1.00 25.31 235 ARG A C 1
ATOM 1871 O O . ARG A 1 235 ? 20.660 -19.910 -37.158 1.00 25.31 235 ARG A O 1
ATOM 1878 N N . ASP A 1 236 ? 22.622 -20.550 -38.065 1.00 31.03 236 ASP A N 1
ATOM 1879 C CA . ASP A 1 236 ? 22.090 -21.265 -39.229 1.00 31.03 236 ASP A CA 1
ATOM 1880 C C . ASP A 1 236 ? 23.132 -22.256 -39.760 1.00 31.03 236 ASP A C 1
ATOM 1882 O O . ASP A 1 236 ? 24.098 -21.870 -40.409 1.00 31.03 236 ASP A O 1
ATOM 1886 N N . ALA A 1 237 ? 22.924 -23.541 -39.466 1.00 27.03 237 ALA A N 1
ATOM 1887 C CA . ALA A 1 237 ? 23.115 -24.643 -40.408 1.00 27.03 237 ALA A CA 1
ATOM 1888 C C . ALA A 1 237 ? 22.636 -25.949 -39.758 1.00 27.03 237 ALA A C 1
ATOM 1890 O O . ALA A 1 237 ? 23.165 -26.420 -38.753 1.00 27.03 237 ALA A O 1
ATOM 1891 N N . PHE A 1 238 ? 21.579 -26.497 -40.343 1.00 36.25 238 PHE A N 1
ATOM 1892 C CA . PHE A 1 238 ? 21.120 -27.866 -40.177 1.00 36.25 238 PHE A CA 1
ATOM 1893 C C . PHE A 1 238 ? 22.174 -28.871 -40.685 1.00 36.25 238 PHE A C 1
ATOM 1895 O O . PHE A 1 238 ? 22.735 -28.650 -41.756 1.00 36.25 238 PHE A O 1
ATOM 1902 N N . ARG A 1 239 ? 22.229 -30.021 -39.992 1.00 34.22 239 ARG A N 1
ATOM 1903 C CA . ARG A 1 239 ? 22.855 -31.321 -40.326 1.00 34.22 239 ARG A CA 1
ATOM 1904 C C . ARG A 1 239 ? 24.351 -31.486 -40.085 1.00 34.22 239 ARG A C 1
ATOM 1906 O O . ARG A 1 239 ? 25.157 -30.805 -40.744 1.00 34.22 239 ARG A O 1
#

Solvent-accessible surface area (backbone atoms only — not comparable to full-atom values): 15259 Å² total; per-residue (Å²): 124,92,82,85,79,92,78,87,84,86,87,81,88,78,95,69,54,73,70,56,51,56,53,46,68,65,50,48,60,57,49,40,66,74,48,32,50,65,50,48,55,55,50,59,52,68,70,47,60,94,68,45,40,79,47,63,80,66,90,86,81,78,60,72,90,73,58,80,95,44,38,93,69,45,49,47,56,37,43,51,53,46,49,51,50,54,49,49,60,63,68,68,52,61,84,91,72,66,56,93,84,56,55,59,50,82,35,46,54,36,54,50,44,38,50,49,52,50,47,24,42,66,72,73,48,78,66,91,83,68,76,75,86,54,97,62,60,69,69,60,61,43,53,53,19,40,52,54,32,60,75,42,91,56,27,65,63,50,52,54,51,51,54,56,43,53,71,36,71,66,19,46,53,49,53,65,73,76,46,58,71,68,58,53,54,52,52,49,61,72,72,47,73,68,65,69,60,54,52,54,54,51,51,57,54,52,62,66,63,72,78,71,80,90,77,92,77,93,75,94,73,93,75,92,75,83,75,81,81,82,81,86,82,84,92,84,82,86,134

Nearest PDB structures (foldseek):
  3umh-assembly1_A  TM=1.618E-01  e=5.632E+00  Homo sapiens